Protein AF-A0A1F5SWA8-F1 (afdb_monomer_lite)

Organism: NCBI:txid1798002

Sequence (285 aa):
MKIDKLIALAKIGEEKPLILFDETNKVIIDEAIDAVRIITDGLPQEGETKSNLLELIELLQGKDFDELKIAKLLQFISRFVLKHKASEPKVKDFHQAVNGFYDRALVFDSMKSKREYLKQQKTESDQNEYDHRLFKTEGMMYVLEYYLTMYRLLVDFDNERQKIELLTKELVDIQLAKLSGLWHDFNKDEVLQKFVLLILNDESRENLLEEYYKAKSKINLIEKRCIDDKCVFNFDKFKIEKFMSNFKSLLLVLMSEFEKRQIFELTSTFLTPYGNKPKFRDIKL

Structure (mmCIF, N/CA/C/O backbone):
data_AF-A0A1F5SWA8-F1
#
_entry.id   AF-A0A1F5SWA8-F1
#
loop_
_atom_site.group_PDB
_atom_site.id
_atom_site.type_symbol
_atom_site.label_atom_id
_atom_site.label_alt_id
_atom_site.label_comp_id
_atom_site.label_asym_id
_atom_site.label_entity_id
_atom_site.label_seq_id
_atom_site.pdbx_PDB_ins_code
_atom_site.Cartn_x
_atom_site.Cartn_y
_atom_site.Cartn_z
_atom_site.occupancy
_atom_site.B_iso_or_equiv
_atom_site.auth_seq_id
_atom_site.auth_comp_id
_atom_site.auth_asym_id
_atom_site.auth_atom_id
_atom_site.pdbx_PDB_model_num
ATOM 1 N N . MET A 1 1 ? 15.451 -5.293 -27.865 1.00 53.25 1 MET A N 1
ATOM 2 C CA . MET A 1 1 ? 15.686 -4.595 -26.581 1.00 53.25 1 MET A CA 1
ATOM 3 C C . MET A 1 1 ? 14.919 -5.352 -25.508 1.00 53.25 1 MET A C 1
ATOM 5 O O . MET A 1 1 ? 13.709 -5.467 -25.659 1.00 53.25 1 MET A O 1
ATOM 9 N N . LYS A 1 2 ? 15.578 -5.911 -24.481 1.00 69.19 2 LYS A N 1
ATOM 10 C CA . LYS A 1 2 ? 14.914 -6.641 -23.375 1.00 69.19 2 LYS A CA 1
ATOM 11 C C . LYS A 1 2 ? 14.203 -5.680 -22.398 1.00 69.19 2 LYS A C 1
ATOM 13 O O . LYS A 1 2 ? 14.266 -5.848 -21.187 1.00 69.19 2 LYS A O 1
ATOM 18 N N . ILE A 1 3 ? 13.532 -4.655 -22.931 1.00 78.06 3 ILE A N 1
ATOM 19 C CA . ILE A 1 3 ? 12.798 -3.659 -22.140 1.00 78.06 3 ILE A CA 1
ATOM 20 C C . ILE A 1 3 ? 11.649 -4.302 -21.363 1.00 78.06 3 ILE A C 1
ATOM 22 O O . ILE A 1 3 ? 11.301 -3.817 -20.301 1.00 78.06 3 ILE A O 1
ATOM 26 N N . ASP A 1 4 ? 11.132 -5.441 -21.834 1.00 83.38 4 ASP A N 1
ATOM 27 C CA . ASP A 1 4 ? 10.064 -6.194 -21.173 1.00 83.38 4 ASP A CA 1
ATOM 28 C C . ASP A 1 4 ? 10.408 -6.566 -19.715 1.00 83.38 4 ASP A C 1
ATOM 30 O O . ASP A 1 4 ? 9.520 -6.572 -18.868 1.00 83.38 4 ASP A O 1
ATOM 34 N N . LYS A 1 5 ? 11.689 -6.806 -19.390 1.00 87.19 5 LYS A N 1
ATOM 35 C CA . LYS A 1 5 ? 12.126 -7.113 -18.013 1.00 87.19 5 LYS A CA 1
ATOM 36 C C . LYS A 1 5 ? 12.199 -5.866 -17.130 1.00 87.19 5 LYS A C 1
ATOM 38 O O . LYS A 1 5 ? 11.754 -5.893 -15.989 1.00 87.19 5 LYS A O 1
ATOM 43 N N . LEU A 1 6 ? 12.656 -4.747 -17.692 1.00 86.88 6 LEU A N 1
ATOM 44 C CA . LEU A 1 6 ? 12.617 -3.443 -17.022 1.00 86.88 6 LEU A CA 1
ATOM 45 C C . LEU A 1 6 ? 11.181 -2.950 -16.809 1.00 86.88 6 LEU A C 1
ATOM 47 O O . LEU A 1 6 ? 10.881 -2.369 -15.773 1.00 86.88 6 LEU A O 1
ATOM 51 N N . ILE A 1 7 ? 10.288 -3.225 -17.762 1.00 90.38 7 ILE A N 1
ATOM 52 C CA . ILE A 1 7 ? 8.851 -2.970 -17.635 1.00 90.38 7 ILE A CA 1
ATOM 53 C C . ILE A 1 7 ? 8.269 -3.805 -16.500 1.00 90.38 7 ILE A C 1
ATOM 55 O O . ILE A 1 7 ? 7.522 -3.264 -15.696 1.00 90.38 7 ILE A O 1
ATOM 59 N N . ALA A 1 8 ? 8.601 -5.096 -16.418 1.00 88.88 8 ALA A N 1
ATOM 60 C CA . ALA A 1 8 ? 8.116 -5.955 -15.341 1.00 88.88 8 ALA A CA 1
ATOM 61 C C . ALA A 1 8 ? 8.559 -5.438 -13.964 1.00 88.88 8 ALA A C 1
ATOM 63 O O . ALA A 1 8 ? 7.719 -5.278 -13.083 1.00 88.88 8 ALA A O 1
ATOM 64 N N . LEU A 1 9 ? 9.842 -5.091 -13.809 1.00 90.12 9 LEU A N 1
ATOM 65 C CA . LEU A 1 9 ? 10.356 -4.486 -12.579 1.00 90.12 9 LEU A CA 1
ATOM 66 C C . LEU A 1 9 ? 9.626 -3.177 -12.238 1.00 90.12 9 LEU A C 1
ATOM 68 O O . LEU A 1 9 ? 9.183 -3.004 -11.107 1.00 90.12 9 LEU A O 1
ATOM 72 N N . ALA A 1 10 ? 9.468 -2.277 -13.214 1.00 92.69 10 ALA A N 1
ATOM 73 C CA . ALA A 1 10 ? 8.795 -0.998 -13.007 1.00 92.69 10 ALA A CA 1
ATOM 74 C C . ALA A 1 10 ? 7.318 -1.168 -12.623 1.00 92.69 10 ALA A C 1
ATOM 76 O O . ALA A 1 10 ? 6.864 -0.510 -11.698 1.00 92.69 10 ALA A O 1
ATOM 77 N N . LYS A 1 11 ? 6.590 -2.083 -13.274 1.00 90.19 11 LYS A N 1
ATOM 78 C CA . LYS A 1 11 ? 5.181 -2.368 -12.961 1.00 90.19 11 LYS A CA 1
ATOM 79 C C . LYS A 1 11 ? 5.007 -2.916 -11.551 1.00 90.19 11 LYS A C 1
ATOM 81 O O . LYS A 1 11 ? 4.121 -2.486 -10.829 1.00 90.19 11 LYS A O 1
ATOM 86 N N . ILE A 1 12 ? 5.878 -3.825 -11.119 1.00 88.31 12 ILE A N 1
ATOM 87 C CA . ILE A 1 12 ? 5.782 -4.346 -9.750 1.00 88.31 12 ILE A CA 1
ATOM 88 C C . ILE A 1 12 ? 6.169 -3.260 -8.743 1.00 88.31 12 ILE A C 1
ATOM 90 O O . ILE A 1 12 ? 5.516 -3.128 -7.710 1.00 88.31 12 ILE A O 1
ATOM 94 N N . GLY A 1 13 ? 7.189 -2.455 -9.056 1.00 90.19 13 GLY A N 1
ATOM 95 C CA . GLY A 1 13 ? 7.577 -1.305 -8.244 1.00 90.19 13 GLY A CA 1
ATOM 96 C C . GLY A 1 13 ? 6.491 -0.229 -8.158 1.00 90.19 13 GLY A C 1
ATOM 97 O O . GLY A 1 13 ? 6.390 0.435 -7.133 1.00 90.19 13 GLY A O 1
ATOM 98 N N . GLU A 1 14 ? 5.656 -0.066 -9.182 1.00 90.69 14 GLU A N 1
ATOM 99 C CA . GLU A 1 14 ? 4.449 0.770 -9.161 1.00 90.69 14 GLU A CA 1
ATOM 100 C C . GLU A 1 14 ? 3.370 0.175 -8.241 1.00 90.69 14 GLU A C 1
ATOM 102 O O . GLU A 1 14 ? 2.731 0.899 -7.480 1.00 90.69 14 GLU A O 1
ATOM 107 N N . GLU A 1 15 ? 3.203 -1.148 -8.253 1.00 87.81 15 GLU A N 1
ATOM 108 C CA . GLU A 1 15 ? 2.161 -1.839 -7.492 1.00 87.81 15 GLU A CA 1
ATOM 109 C C . GLU A 1 15 ? 2.447 -1.948 -5.987 1.00 87.81 15 GLU A C 1
ATOM 111 O O . GLU A 1 15 ? 1.511 -1.829 -5.190 1.00 87.81 15 GLU A O 1
ATOM 116 N N . LYS A 1 16 ? 3.699 -2.220 -5.583 1.00 88.00 16 LYS A N 1
ATOM 117 C CA . LYS A 1 16 ? 4.079 -2.446 -4.176 1.00 88.00 16 LYS A CA 1
ATOM 118 C C . LYS A 1 16 ? 5.570 -2.177 -3.882 1.00 88.00 16 LYS A C 1
ATOM 120 O O . LYS A 1 16 ? 6.391 -2.205 -4.797 1.00 88.00 16 LYS A O 1
ATOM 125 N N . PRO A 1 17 ? 5.944 -1.969 -2.602 1.00 87.56 17 PRO A N 1
ATOM 126 C CA . PRO A 1 17 ? 7.334 -1.881 -2.159 1.00 87.56 17 PRO A CA 1
ATOM 127 C C . PRO A 1 17 ? 8.164 -3.117 -2.517 1.00 87.56 17 PRO A C 1
ATOM 129 O O . PRO A 1 17 ? 7.688 -4.250 -2.396 1.00 87.56 17 PRO A O 1
ATOM 132 N N . LEU A 1 18 ? 9.428 -2.886 -2.873 1.00 83.94 18 LEU A N 1
ATOM 133 C CA . LEU A 1 18 ? 10.434 -3.910 -3.150 1.00 83.94 18 LEU A CA 1
ATOM 134 C C . LEU A 1 18 ? 10.721 -4.775 -1.916 1.00 83.94 18 LEU A C 1
ATOM 136 O O . LEU A 1 18 ? 10.999 -5.960 -2.056 1.00 83.94 18 LEU A O 1
ATOM 140 N N . ILE A 1 19 ? 10.582 -4.230 -0.702 1.00 79.12 19 ILE A N 1
ATOM 141 C CA . I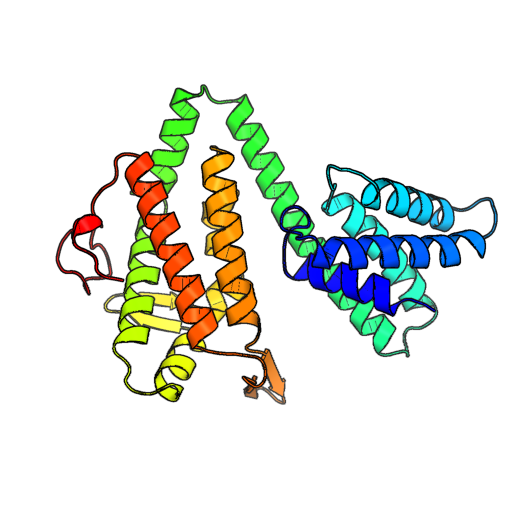LE A 1 19 ? 10.738 -5.015 0.537 1.00 79.12 19 ILE A CA 1
ATOM 142 C C . ILE A 1 19 ? 9.687 -6.131 0.680 1.00 79.12 19 ILE A C 1
ATOM 144 O O . ILE A 1 19 ? 9.932 -7.128 1.348 1.00 79.12 19 ILE A O 1
ATOM 148 N N . LEU A 1 20 ? 8.534 -6.008 0.011 1.00 81.19 20 LEU A N 1
ATOM 149 C CA . LEU A 1 20 ? 7.471 -7.023 0.001 1.00 81.19 20 LEU A CA 1
ATOM 150 C C . LEU A 1 20 ? 7.617 -8.017 -1.166 1.00 81.19 20 LEU A C 1
ATOM 152 O O . LEU A 1 20 ? 6.631 -8.604 -1.639 1.00 81.19 20 LEU A O 1
ATOM 156 N N . PHE A 1 21 ? 8.823 -8.150 -1.716 1.00 77.69 21 PHE A N 1
ATOM 157 C CA . PHE A 1 21 ? 9.098 -9.064 -2.814 1.00 77.69 21 PHE A CA 1
ATOM 158 C C . PHE A 1 21 ? 9.329 -10.471 -2.276 1.00 77.69 21 PHE A C 1
ATOM 160 O O . PHE A 1 21 ? 10.243 -10.728 -1.498 1.00 77.69 21 PHE A O 1
ATOM 167 N N . ASP A 1 22 ? 8.490 -11.394 -2.733 1.00 70.38 22 ASP A N 1
ATOM 168 C CA . ASP A 1 22 ? 8.706 -12.823 -2.541 1.00 70.38 22 ASP A CA 1
ATOM 169 C C . ASP A 1 22 ? 9.742 -13.374 -3.542 1.00 70.38 22 ASP A C 1
ATOM 171 O O . ASP A 1 22 ? 10.244 -12.670 -4.426 1.00 70.38 22 ASP A O 1
ATOM 175 N N . GLU A 1 23 ? 10.052 -14.665 -3.423 1.00 67.75 23 GLU A N 1
ATOM 176 C CA . GLU A 1 23 ? 11.008 -15.357 -4.297 1.00 67.75 23 GLU A CA 1
ATOM 177 C C . GLU A 1 23 ? 10.641 -15.286 -5.787 1.00 67.75 23 GLU A C 1
ATOM 179 O O . GLU A 1 23 ? 11.528 -15.230 -6.637 1.00 67.75 23 GLU A O 1
ATOM 184 N N . THR A 1 24 ? 9.351 -15.196 -6.120 1.00 64.69 24 THR A N 1
ATOM 185 C CA . THR A 1 24 ? 8.874 -15.050 -7.504 1.00 64.69 24 THR A CA 1
ATOM 186 C C . THR A 1 24 ? 9.342 -13.735 -8.125 1.00 64.69 24 THR A C 1
ATOM 188 O O . THR A 1 24 ? 9.618 -13.667 -9.322 1.00 64.69 24 THR A O 1
ATOM 191 N N . ASN A 1 25 ? 9.461 -12.682 -7.313 1.00 74.25 25 ASN A N 1
ATOM 192 C CA . ASN A 1 25 ? 9.891 -11.363 -7.767 1.00 74.25 25 ASN A CA 1
ATOM 193 C C . ASN A 1 25 ? 11.423 -11.226 -7.818 1.00 74.25 25 ASN A C 1
ATOM 195 O O . ASN A 1 25 ? 11.925 -10.400 -8.579 1.00 74.25 25 ASN A O 1
ATOM 199 N N . LYS A 1 26 ? 12.178 -12.064 -7.087 1.00 78.38 26 LYS A N 1
ATOM 200 C CA . LYS A 1 26 ? 13.648 -12.123 -7.214 1.00 78.38 26 LYS A CA 1
ATOM 201 C C . LYS A 1 26 ? 14.082 -12.512 -8.624 1.00 78.38 26 LYS A C 1
ATOM 203 O O . LYS A 1 26 ? 14.966 -11.871 -9.174 1.00 78.38 26 LYS A O 1
ATOM 208 N N . VAL A 1 27 ? 13.383 -13.463 -9.249 1.00 84.69 27 VAL A N 1
ATOM 209 C CA . VAL A 1 27 ? 13.629 -13.840 -10.653 1.00 84.69 27 VAL A CA 1
ATOM 210 C C . VAL A 1 27 ? 13.501 -12.628 -11.581 1.00 84.69 27 VAL A C 1
ATOM 212 O O . VAL A 1 27 ? 14.299 -12.459 -12.495 1.00 84.69 27 VAL A O 1
ATOM 215 N N . ILE A 1 28 ? 12.530 -11.747 -11.329 1.00 84.44 28 ILE A N 1
ATOM 216 C CA . ILE A 1 28 ? 12.315 -10.541 -12.140 1.00 84.44 28 ILE A CA 1
ATOM 217 C C . ILE A 1 28 ? 13.450 -9.534 -11.937 1.00 84.44 28 ILE A C 1
ATOM 219 O O . ILE A 1 28 ? 13.875 -8.904 -12.905 1.00 84.44 28 ILE A O 1
ATOM 223 N N . ILE A 1 29 ? 13.959 -9.402 -10.709 1.00 86.31 29 ILE A N 1
ATOM 224 C CA . ILE A 1 29 ? 15.135 -8.578 -10.410 1.00 86.31 29 ILE A CA 1
ATOM 225 C C . ILE A 1 29 ? 16.369 -9.130 -11.132 1.00 86.31 29 ILE A C 1
ATOM 227 O O . ILE A 1 29 ? 17.042 -8.369 -11.824 1.00 86.31 29 ILE A O 1
ATOM 231 N N . ASP A 1 30 ? 16.626 -10.436 -11.050 1.00 87.75 30 ASP A N 1
ATOM 232 C CA . ASP A 1 30 ? 17.768 -11.083 -11.709 1.00 87.75 30 ASP A CA 1
ATOM 233 C C . ASP A 1 30 ? 17.707 -10.909 -13.236 1.00 87.75 30 ASP A C 1
ATOM 235 O O . ASP A 1 30 ? 18.671 -10.485 -13.878 1.00 87.75 30 ASP A O 1
ATOM 239 N N . GLU A 1 31 ? 16.535 -11.135 -13.832 1.00 89.06 31 GLU A N 1
ATOM 240 C CA . GLU A 1 31 ? 16.317 -10.919 -15.262 1.00 89.06 31 GLU A CA 1
ATOM 241 C C . GLU A 1 31 ? 16.433 -9.439 -15.667 1.00 89.06 31 GLU A C 1
ATOM 243 O O . GLU A 1 31 ? 16.857 -9.133 -16.790 1.00 89.06 31 GLU A O 1
ATOM 248 N N . ALA A 1 32 ? 16.042 -8.510 -14.787 1.00 87.50 32 ALA A N 1
ATOM 249 C CA . ALA A 1 32 ? 16.217 -7.079 -15.002 1.00 87.50 32 ALA A CA 1
ATOM 250 C C . ALA A 1 32 ? 17.702 -6.701 -14.949 1.00 87.50 32 ALA A C 1
ATOM 252 O O . ALA A 1 32 ? 18.157 -5.989 -15.841 1.00 87.50 32 ALA A O 1
ATOM 253 N N . ILE A 1 33 ? 18.470 -7.226 -13.989 1.00 89.69 33 ILE A N 1
ATOM 254 C CA . ILE A 1 33 ? 19.925 -7.040 -13.900 1.00 89.69 33 ILE A CA 1
ATOM 255 C C . ILE A 1 33 ? 20.598 -7.510 -15.191 1.00 89.69 33 ILE A C 1
ATOM 257 O O . ILE A 1 33 ? 21.373 -6.759 -15.784 1.00 89.69 33 ILE A O 1
ATOM 261 N N . ASP A 1 34 ? 20.266 -8.706 -15.678 1.00 88.75 34 ASP A N 1
ATOM 262 C CA . ASP A 1 34 ? 20.818 -9.232 -16.929 1.00 88.75 34 ASP A CA 1
ATOM 263 C C . ASP A 1 34 ? 20.448 -8.363 -18.136 1.00 88.75 34 ASP A C 1
ATOM 265 O O . ASP A 1 34 ? 21.271 -8.121 -19.024 1.00 88.75 34 ASP A O 1
ATOM 269 N N . ALA A 1 35 ? 19.212 -7.858 -18.182 1.00 85.69 35 ALA A N 1
ATOM 270 C CA . ALA A 1 35 ? 18.789 -6.930 -19.223 1.00 85.69 35 ALA A CA 1
ATOM 271 C C . ALA A 1 35 ? 19.571 -5.608 -19.164 1.00 85.69 35 ALA A C 1
ATOM 273 O O . ALA A 1 35 ? 19.980 -5.113 -20.216 1.00 85.69 35 ALA A O 1
ATOM 274 N N . VAL A 1 36 ? 19.805 -5.060 -17.966 1.00 86.38 36 VAL A N 1
ATOM 275 C CA . VAL A 1 36 ? 20.607 -3.844 -17.770 1.00 86.38 36 VAL A CA 1
ATOM 276 C C . VAL A 1 36 ? 22.051 -4.092 -18.192 1.00 86.38 36 VAL A C 1
ATOM 278 O O . VAL A 1 36 ? 22.566 -3.305 -18.975 1.00 86.38 36 VAL A O 1
ATOM 281 N N . ARG A 1 37 ? 22.675 -5.205 -17.787 1.00 88.44 37 ARG A N 1
ATOM 282 C CA . ARG A 1 37 ? 24.053 -5.567 -18.173 1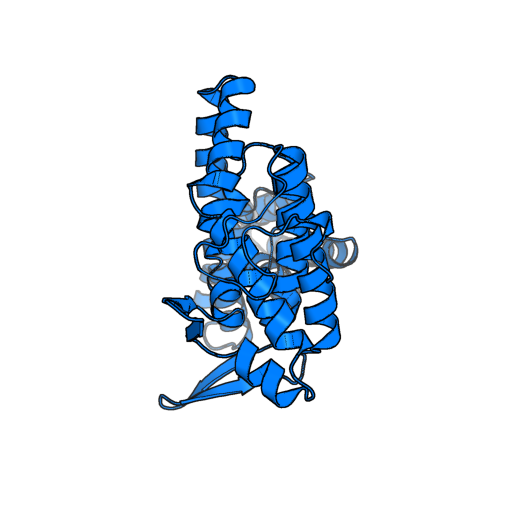.00 88.44 37 ARG A CA 1
ATOM 283 C C . ARG A 1 37 ? 24.248 -5.592 -19.684 1.00 88.44 37 ARG A C 1
ATOM 285 O O . ARG A 1 37 ? 25.136 -4.918 -20.190 1.00 88.44 37 ARG A O 1
ATOM 292 N N . ILE A 1 38 ? 23.351 -6.262 -20.409 1.00 84.31 38 ILE A N 1
ATOM 293 C CA . ILE A 1 38 ? 23.396 -6.315 -21.880 1.00 84.31 38 ILE A CA 1
ATOM 294 C C . ILE A 1 38 ? 23.324 -4.909 -22.496 1.00 84.31 38 ILE A C 1
ATOM 296 O O . ILE A 1 38 ? 23.973 -4.642 -23.507 1.00 84.31 38 ILE A O 1
ATOM 300 N N . ILE A 1 39 ? 22.521 -4.009 -21.917 1.00 80.75 39 ILE A N 1
ATOM 301 C CA . ILE A 1 39 ? 22.430 -2.617 -22.380 1.00 80.75 39 ILE A CA 1
ATOM 302 C C . ILE A 1 39 ? 23.737 -1.876 -22.071 1.00 80.75 39 ILE A C 1
ATOM 304 O O . ILE A 1 39 ? 24.276 -1.215 -22.954 1.00 80.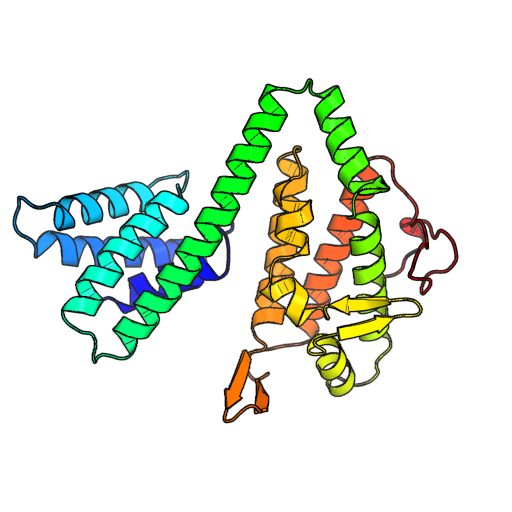75 39 ILE A O 1
ATOM 308 N N . THR A 1 40 ? 24.256 -2.011 -20.852 1.00 84.12 40 THR A N 1
ATOM 309 C CA . THR A 1 40 ? 25.493 -1.379 -20.373 1.00 84.12 40 THR A CA 1
ATOM 310 C C . THR A 1 40 ? 26.719 -1.786 -21.193 1.00 84.12 40 THR A C 1
ATOM 312 O O . THR A 1 40 ? 27.542 -0.928 -21.517 1.00 84.12 40 THR A O 1
ATOM 315 N N . ASP A 1 41 ? 26.830 -3.063 -21.567 1.00 84.94 41 ASP A N 1
ATOM 316 C CA . ASP A 1 41 ? 27.949 -3.606 -22.349 1.00 84.94 41 ASP A CA 1
ATOM 317 C C . ASP A 1 41 ? 28.006 -3.028 -23.770 1.00 84.94 41 ASP A C 1
ATOM 319 O O . ASP A 1 41 ? 29.080 -2.901 -24.356 1.00 84.94 41 ASP A O 1
ATOM 323 N N . GLY A 1 42 ? 26.851 -2.634 -24.314 1.00 79.44 42 GLY A N 1
ATOM 324 C CA . GLY A 1 42 ? 26.742 -1.991 -25.622 1.00 79.44 42 GLY A CA 1
ATOM 325 C C . GLY A 1 42 ? 27.067 -0.493 -25.628 1.00 79.44 42 GLY A C 1
ATOM 326 O O . GLY A 1 42 ? 27.036 0.117 -26.698 1.00 79.44 42 GLY A O 1
ATOM 327 N N . LEU A 1 43 ? 27.346 0.119 -24.470 1.00 79.44 43 LEU A N 1
ATOM 328 C CA . LEU A 1 43 ? 27.613 1.555 -24.345 1.00 79.44 43 LEU A CA 1
ATOM 329 C C . LEU A 1 43 ? 29.122 1.874 -24.272 1.00 79.44 43 LEU A C 1
ATOM 331 O O . LEU A 1 43 ? 29.895 1.095 -23.700 1.00 79.44 43 LEU A O 1
ATOM 335 N N . PRO A 1 44 ? 29.550 3.051 -24.784 1.00 80.19 44 PRO A N 1
ATOM 336 C CA . PRO A 1 44 ? 30.920 3.549 -24.632 1.00 80.19 44 PRO A CA 1
ATOM 337 C C . PRO A 1 44 ? 31.393 3.521 -23.174 1.00 80.19 44 PRO A C 1
ATOM 339 O O . PRO A 1 44 ? 30.589 3.696 -22.262 1.00 80.19 44 PRO A O 1
ATOM 342 N N . GLN A 1 45 ? 32.695 3.308 -22.945 1.00 70.75 45 GLN A N 1
ATOM 343 C CA . GLN A 1 45 ? 33.261 3.166 -21.592 1.00 70.75 45 GLN A CA 1
ATOM 344 C C . GLN A 1 45 ? 33.037 4.389 -20.691 1.00 70.75 45 GLN A C 1
ATOM 346 O O . GLN A 1 45 ? 32.937 4.232 -19.479 1.00 70.75 45 GLN A O 1
ATOM 351 N N . GLU A 1 46 ? 32.896 5.575 -21.279 1.00 71.50 46 GLU A N 1
ATOM 352 C CA . GLU A 1 46 ? 32.667 6.827 -20.566 1.00 71.50 46 GLU A CA 1
ATOM 353 C C . GLU A 1 46 ? 31.273 7.376 -20.895 1.00 71.50 46 GLU A C 1
ATOM 355 O O . GLU A 1 46 ? 30.879 7.457 -22.061 1.00 71.50 46 GLU A O 1
ATOM 360 N N . GLY A 1 47 ? 30.513 7.753 -19.863 1.00 77.75 47 GLY A N 1
ATOM 361 C CA . GLY A 1 47 ? 29.220 8.412 -20.027 1.00 77.75 47 GLY A CA 1
ATOM 362 C C . GLY A 1 47 ? 28.281 8.241 -18.835 1.00 77.75 47 GLY A C 1
ATOM 363 O O . GLY A 1 47 ? 28.176 7.165 -18.246 1.00 77.75 47 GLY A O 1
ATOM 364 N N . GLU A 1 48 ? 27.532 9.302 -18.533 1.00 82.31 48 GLU A N 1
ATOM 365 C CA . GLU A 1 48 ? 26.541 9.355 -17.449 1.00 82.31 48 GLU A CA 1
ATOM 366 C C . GLU A 1 48 ? 25.518 8.209 -17.536 1.00 82.31 48 GLU A C 1
ATOM 368 O O . GLU A 1 48 ? 25.180 7.586 -16.535 1.00 82.31 48 GLU A O 1
ATOM 373 N N . THR A 1 49 ? 25.080 7.847 -18.748 1.00 81.56 49 THR A N 1
ATOM 374 C CA . THR A 1 49 ? 24.128 6.740 -18.949 1.00 81.56 49 THR A CA 1
ATOM 375 C C . THR A 1 49 ? 24.701 5.389 -18.527 1.00 81.56 49 THR A C 1
ATOM 377 O O . THR A 1 49 ? 23.994 4.611 -17.892 1.00 81.56 49 THR A O 1
ATOM 380 N N . LYS A 1 50 ? 25.973 5.107 -18.842 1.00 86.19 50 LYS A N 1
ATOM 381 C CA . LYS A 1 50 ? 26.622 3.851 -18.446 1.00 86.19 50 LYS A CA 1
ATOM 382 C C . LYS A 1 50 ? 26.815 3.793 -16.931 1.00 86.19 50 LYS A C 1
ATOM 384 O O . LYS A 1 50 ? 26.502 2.771 -16.330 1.00 86.19 50 LYS A O 1
ATOM 389 N N . SER A 1 51 ? 27.244 4.902 -16.321 1.00 87.56 51 SER A N 1
ATOM 390 C CA . SER A 1 51 ? 27.367 5.030 -14.862 1.00 87.56 51 SER A CA 1
ATOM 391 C C . SER A 1 51 ? 26.036 4.765 -14.152 1.00 87.56 51 SER A C 1
ATOM 393 O O . SER A 1 51 ? 25.984 3.947 -13.241 1.00 87.56 51 SER A O 1
ATOM 395 N N . ASN A 1 52 ? 24.945 5.380 -14.620 1.00 88.25 52 ASN A N 1
ATOM 396 C CA . ASN A 1 52 ? 23.609 5.199 -14.043 1.00 88.25 52 ASN A CA 1
ATOM 397 C C . ASN A 1 52 ? 23.102 3.751 -14.167 1.00 88.25 52 ASN A C 1
ATOM 399 O O . ASN A 1 52 ? 22.428 3.245 -13.273 1.00 88.25 52 ASN A O 1
ATOM 403 N N . LEU A 1 53 ? 23.415 3.063 -15.271 1.00 88.50 53 LEU A N 1
ATOM 404 C CA . LEU A 1 53 ? 23.046 1.656 -15.451 1.00 88.50 53 LEU A CA 1
ATOM 405 C C . LEU A 1 53 ? 23.865 0.720 -14.548 1.00 88.50 53 LEU A C 1
ATOM 407 O O . LEU A 1 53 ? 23.314 -0.247 -14.029 1.00 88.50 53 LEU A O 1
ATOM 411 N N . LEU A 1 54 ? 25.157 1.001 -14.345 1.00 90.69 54 LEU A N 1
ATOM 412 C CA . LEU A 1 54 ? 26.001 0.257 -13.402 1.00 90.69 54 LEU A CA 1
ATOM 413 C C . LEU A 1 54 ? 25.519 0.440 -11.961 1.00 90.69 54 LEU A C 1
ATOM 415 O O . LEU A 1 54 ? 25.340 -0.543 -11.250 1.00 90.69 54 LEU A O 1
ATOM 419 N N . GLU A 1 55 ? 25.210 1.673 -11.567 1.00 92.69 55 GLU A N 1
ATOM 420 C CA . GLU A 1 55 ? 24.647 1.972 -10.249 1.00 92.69 55 GLU A CA 1
ATOM 421 C C . GLU A 1 55 ? 23.290 1.281 -10.035 1.00 92.69 55 GLU A C 1
ATOM 423 O O . GLU A 1 55 ? 23.016 0.754 -8.957 1.00 92.69 55 GLU A O 1
ATOM 428 N N . LEU A 1 56 ? 22.445 1.215 -11.072 1.00 92.19 56 LEU A N 1
ATOM 429 C CA . LEU A 1 56 ? 21.185 0.475 -11.005 1.00 92.19 56 LEU A CA 1
ATOM 430 C C . LEU A 1 56 ? 21.421 -1.023 -10.767 1.00 92.19 56 LEU A C 1
ATOM 432 O O . LEU A 1 56 ? 20.702 -1.623 -9.970 1.00 92.19 56 LEU A O 1
ATOM 436 N N . ILE A 1 57 ? 22.414 -1.626 -11.431 1.00 91.62 57 ILE A N 1
ATOM 437 C CA . ILE A 1 57 ? 22.786 -3.032 -11.201 1.00 91.62 57 ILE A CA 1
ATOM 438 C C . ILE A 1 57 ? 23.198 -3.232 -9.742 1.00 91.62 57 ILE A C 1
ATOM 440 O O . ILE A 1 57 ? 22.682 -4.140 -9.097 1.00 91.62 57 ILE A O 1
ATOM 444 N N . GLU A 1 58 ? 24.081 -2.382 -9.216 1.00 92.19 58 GLU A N 1
ATOM 445 C CA . GLU A 1 58 ? 24.558 -2.484 -7.832 1.00 92.19 58 GLU A CA 1
ATOM 446 C C . GLU A 1 58 ? 23.407 -2.408 -6.822 1.00 92.19 58 GLU A C 1
ATOM 448 O O . GLU A 1 58 ? 23.328 -3.232 -5.910 1.00 92.19 58 GLU A O 1
ATOM 453 N N . LEU A 1 59 ? 22.469 -1.476 -7.015 1.00 91.06 59 LEU A N 1
ATOM 454 C CA . LEU A 1 59 ? 21.301 -1.330 -6.143 1.00 91.06 59 LEU A CA 1
ATOM 455 C C . LEU A 1 59 ? 20.365 -2.539 -6.199 1.00 91.06 59 LEU A C 1
ATOM 457 O O . LEU A 1 59 ? 19.852 -2.961 -5.165 1.00 91.06 59 LEU A O 1
ATOM 461 N N . LEU A 1 60 ? 20.149 -3.111 -7.385 1.00 88.75 60 LEU A N 1
ATOM 462 C CA . LEU A 1 60 ? 19.302 -4.294 -7.555 1.00 88.75 60 LEU A CA 1
ATOM 463 C C . LEU A 1 60 ? 19.951 -5.576 -7.010 1.00 88.75 60 LEU A C 1
ATOM 465 O O . LEU A 1 60 ? 19.237 -6.515 -6.671 1.00 88.75 60 LEU A O 1
ATOM 469 N N . GLN A 1 61 ? 21.281 -5.619 -6.902 1.00 88.44 61 GLN A N 1
ATOM 470 C CA . GLN A 1 61 ? 22.020 -6.717 -6.266 1.00 88.44 61 GLN A CA 1
ATOM 471 C C . GLN A 1 61 ? 22.113 -6.584 -4.738 1.00 88.44 61 GLN A C 1
ATOM 473 O O . GLN A 1 61 ? 22.504 -7.538 -4.057 1.00 88.44 61 GLN A O 1
ATOM 478 N N . GLY A 1 62 ? 21.798 -5.404 -4.200 1.00 80.69 62 GLY A N 1
ATOM 479 C CA . GLY A 1 62 ? 21.813 -5.125 -2.771 1.00 80.69 62 GLY A CA 1
ATOM 480 C C . GLY A 1 62 ? 20.772 -5.929 -1.986 1.00 80.69 62 GLY A C 1
ATOM 481 O O . GLY A 1 62 ? 19.832 -6.497 -2.538 1.00 80.69 62 GLY A O 1
ATOM 482 N N . LYS A 1 63 ? 20.946 -5.971 -0.660 1.00 71.94 63 LYS A N 1
ATOM 483 C CA . LYS A 1 63 ? 19.950 -6.545 0.264 1.00 71.94 63 LYS A CA 1
ATOM 484 C C . LYS A 1 63 ? 18.908 -5.520 0.714 1.00 71.94 63 LYS A C 1
ATOM 486 O O . LYS A 1 63 ? 17.766 -5.895 0.947 1.00 71.94 63 LYS A O 1
ATOM 491 N N . ASP A 1 64 ? 19.309 -4.252 0.787 1.00 77.62 64 ASP A N 1
ATOM 492 C CA . ASP A 1 64 ? 18.454 -3.132 1.164 1.00 77.62 64 ASP A CA 1
ATOM 493 C C . ASP A 1 64 ? 18.200 -2.263 -0.066 1.00 77.62 64 ASP A C 1
ATOM 495 O O . ASP A 1 64 ? 19.090 -1.561 -0.553 1.00 77.62 64 ASP A O 1
ATOM 499 N N . PHE A 1 65 ? 16.981 -2.333 -0.594 1.00 83.81 65 PHE A N 1
ATOM 500 C CA . PHE A 1 65 ? 16.614 -1.581 -1.784 1.00 83.81 65 PHE A CA 1
ATOM 501 C C . PHE A 1 65 ? 16.355 -0.108 -1.447 1.00 83.81 65 PHE A C 1
ATOM 503 O O . PHE A 1 65 ? 15.374 0.228 -0.781 1.00 83.81 65 PHE A O 1
ATOM 510 N N . ASP A 1 66 ? 17.187 0.790 -1.976 1.00 89.38 66 ASP A N 1
ATOM 511 C CA . ASP A 1 66 ? 16.848 2.213 -2.070 1.00 89.38 66 ASP A CA 1
ATOM 512 C C . ASP A 1 66 ? 15.878 2.416 -3.243 1.00 89.38 66 ASP A C 1
ATOM 514 O O . ASP A 1 66 ? 16.269 2.689 -4.381 1.00 89.38 66 ASP A O 1
ATOM 518 N N . GLU A 1 67 ? 14.587 2.211 -2.969 1.00 91.44 67 GLU A N 1
ATOM 519 C CA . GLU A 1 67 ? 13.532 2.251 -3.984 1.00 91.44 67 GLU A CA 1
ATOM 520 C C . GLU A 1 67 ? 13.466 3.587 -4.725 1.00 91.44 67 GLU A C 1
ATOM 522 O O . GLU A 1 67 ? 13.245 3.601 -5.936 1.00 91.44 67 GLU A O 1
ATOM 527 N N . LEU A 1 68 ? 13.684 4.708 -4.028 1.00 94.94 68 LEU A N 1
ATOM 528 C CA . LEU A 1 68 ? 13.652 6.027 -4.652 1.00 94.94 68 LEU A CA 1
ATOM 529 C C . LEU A 1 68 ? 14.824 6.188 -5.618 1.00 94.94 68 LEU A C 1
ATOM 531 O O . LEU A 1 68 ? 14.649 6.705 -6.723 1.00 94.94 68 LEU A O 1
ATOM 535 N N . LYS A 1 69 ? 16.016 5.731 -5.233 1.00 94.62 69 LYS A N 1
ATOM 536 C CA . LYS A 1 69 ? 17.188 5.777 -6.105 1.00 94.62 69 LYS A CA 1
ATOM 537 C C . LYS A 1 69 ? 17.042 4.846 -7.309 1.00 94.62 69 LYS A C 1
ATOM 539 O O . LYS A 1 69 ? 17.291 5.278 -8.434 1.00 94.62 69 LYS A O 1
ATOM 544 N N . ILE A 1 70 ? 16.541 3.627 -7.105 1.00 94.00 70 ILE A N 1
ATOM 545 C CA . ILE A 1 70 ? 16.207 2.691 -8.191 1.00 94.00 70 ILE A CA 1
ATOM 546 C C . ILE A 1 70 ? 15.204 3.335 -9.159 1.00 94.00 70 ILE A C 1
ATOM 548 O O . ILE A 1 70 ? 15.442 3.363 -10.368 1.00 94.00 70 ILE A O 1
ATOM 552 N N . ALA A 1 71 ? 14.116 3.914 -8.646 1.00 95.56 71 ALA A N 1
ATOM 553 C CA . ALA A 1 71 ? 13.097 4.549 -9.473 1.00 95.56 71 ALA A CA 1
ATOM 554 C C . ALA A 1 71 ? 13.631 5.782 -10.227 1.00 95.56 71 ALA A C 1
ATOM 556 O O . ALA A 1 71 ? 13.295 5.967 -11.397 1.00 95.56 71 ALA A O 1
ATOM 557 N N . LYS A 1 72 ? 14.516 6.590 -9.620 1.00 95.62 72 LYS A N 1
ATOM 558 C CA . LYS A 1 72 ? 15.209 7.711 -10.293 1.00 95.62 72 LYS A CA 1
ATOM 559 C C . LYS A 1 72 ? 16.050 7.237 -11.475 1.00 95.62 72 LYS A C 1
ATOM 561 O O . LYS A 1 72 ? 15.969 7.819 -12.558 1.00 95.62 72 LYS A O 1
ATOM 566 N N . LEU A 1 73 ? 16.829 6.173 -11.28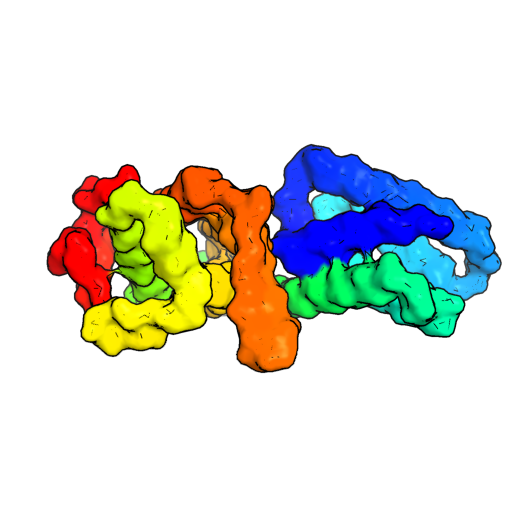7 1.00 93.88 73 LEU A N 1
ATOM 567 C CA . LEU A 1 73 ? 17.666 5.603 -12.344 1.00 93.88 73 LEU A CA 1
ATOM 568 C C . LEU A 1 73 ? 16.810 5.007 -13.467 1.00 93.88 73 LEU A C 1
ATOM 570 O O . LEU A 1 73 ? 17.052 5.286 -14.643 1.00 93.88 73 LEU A O 1
ATOM 574 N N . LEU A 1 74 ? 15.743 4.276 -13.131 1.00 92.88 74 LEU A N 1
ATOM 575 C CA . LEU A 1 74 ? 14.767 3.806 -14.118 1.00 92.88 74 LEU A CA 1
ATOM 576 C C . LEU A 1 74 ? 14.095 4.972 -14.856 1.00 92.88 74 LEU A C 1
ATOM 578 O O . LEU A 1 74 ? 13.902 4.892 -16.071 1.00 92.88 74 LEU A O 1
ATOM 582 N N . GLN A 1 75 ? 13.788 6.080 -14.172 1.00 94.00 75 GLN A N 1
ATOM 583 C CA . GLN A 1 75 ? 13.210 7.278 -14.786 1.00 94.00 75 GLN A CA 1
ATOM 584 C C . GLN A 1 75 ? 14.165 7.903 -15.798 1.00 94.00 75 GLN A C 1
ATOM 586 O O . GLN A 1 75 ? 13.741 8.198 -16.920 1.00 94.00 75 GLN A O 1
ATOM 591 N N . PHE A 1 76 ? 15.445 8.030 -15.452 1.00 90.06 76 PHE A N 1
ATOM 592 C CA . PHE A 1 76 ? 16.487 8.470 -16.377 1.00 90.06 76 PHE A CA 1
ATOM 593 C C . PHE A 1 76 ? 16.531 7.586 -17.634 1.00 90.06 76 PHE A C 1
ATOM 595 O O . PHE A 1 76 ? 16.437 8.091 -18.757 1.00 90.06 76 PHE A O 1
ATOM 602 N N . ILE A 1 77 ? 16.576 6.262 -17.453 1.00 86.06 77 ILE A N 1
ATOM 603 C CA . ILE A 1 77 ? 16.611 5.286 -18.553 1.00 86.06 77 ILE A CA 1
ATOM 604 C C . ILE A 1 77 ? 15.347 5.392 -19.414 1.00 86.06 77 ILE A C 1
ATOM 606 O O . ILE A 1 77 ? 15.433 5.435 -20.642 1.00 86.06 77 ILE A O 1
ATOM 610 N N . SER A 1 78 ? 14.167 5.487 -18.798 1.00 90.69 78 SER A N 1
ATOM 611 C CA . SER A 1 78 ? 12.897 5.588 -19.522 1.00 90.69 78 SER A CA 1
ATOM 612 C C . SER A 1 78 ? 12.830 6.843 -20.395 1.00 90.69 78 SER A C 1
ATOM 614 O O . SER A 1 78 ? 12.417 6.753 -21.549 1.00 90.69 78 SER A O 1
ATOM 616 N N . ARG A 1 79 ? 13.308 7.996 -19.900 1.00 88.81 79 ARG A N 1
ATOM 617 C CA . ARG A 1 79 ? 13.370 9.254 -20.663 1.00 88.81 79 ARG A CA 1
ATOM 618 C C . ARG A 1 79 ? 14.341 9.149 -21.833 1.00 88.81 79 ARG A C 1
ATOM 620 O O . ARG A 1 79 ? 14.021 9.603 -22.932 1.00 88.81 79 ARG A O 1
ATOM 627 N N . PHE A 1 80 ? 15.497 8.519 -21.616 1.00 84.12 80 PHE A N 1
ATOM 628 C CA . PHE A 1 80 ? 16.462 8.259 -22.680 1.00 84.12 80 PHE A CA 1
ATOM 629 C C . PHE A 1 80 ? 15.846 7.396 -23.790 1.00 84.12 80 PHE A C 1
ATOM 631 O O . PHE A 1 80 ? 15.897 7.777 -24.959 1.00 84.12 80 PHE A O 1
ATOM 638 N N . VAL A 1 81 ? 15.202 6.276 -23.449 1.00 82.50 81 VAL A N 1
ATOM 639 C CA . VAL A 1 81 ? 14.572 5.390 -24.442 1.00 82.50 81 VAL A CA 1
ATOM 640 C C . VAL A 1 81 ? 13.393 6.079 -25.135 1.00 82.50 81 VAL A C 1
ATOM 642 O O . VAL A 1 81 ? 13.276 5.991 -26.358 1.00 82.50 81 VAL A O 1
ATOM 645 N N . LEU A 1 82 ? 12.560 6.818 -24.394 1.00 84.56 82 LEU A N 1
ATOM 646 C CA . LEU A 1 82 ? 11.416 7.553 -24.939 1.00 84.56 82 LEU A CA 1
ATOM 647 C C . LEU A 1 82 ? 11.851 8.565 -26.003 1.00 84.56 82 LEU A C 1
ATOM 649 O O . LEU A 1 82 ? 11.242 8.616 -27.067 1.00 84.56 82 LEU A O 1
ATOM 653 N N . LYS A 1 83 ? 12.948 9.298 -25.775 1.00 84.31 83 LYS A N 1
ATOM 654 C CA . LYS A 1 83 ? 13.499 10.252 -26.752 1.00 84.31 83 LYS A CA 1
ATOM 655 C C . LYS A 1 83 ? 13.867 9.596 -28.090 1.00 84.31 83 LYS A C 1
ATOM 657 O O . LYS A 1 83 ? 13.752 10.240 -29.127 1.00 84.31 83 LYS A O 1
ATOM 662 N N . HIS A 1 84 ? 14.289 8.331 -28.075 1.00 79.25 84 HIS A N 1
ATOM 663 C CA . HIS A 1 84 ? 14.767 7.623 -29.268 1.00 79.25 84 HIS A CA 1
ATOM 664 C C . HIS A 1 84 ? 13.715 6.699 -29.905 1.00 79.25 84 HIS A C 1
ATOM 666 O O . HIS A 1 84 ? 13.842 6.359 -31.079 1.00 79.25 84 HIS A O 1
ATOM 672 N N . LYS A 1 85 ? 12.692 6.269 -29.153 1.00 82.50 85 LYS A N 1
ATOM 673 C CA . LYS A 1 85 ? 11.715 5.239 -29.562 1.00 82.50 85 LYS A CA 1
ATOM 674 C C . LYS A 1 85 ? 10.267 5.574 -29.160 1.00 82.50 85 LYS A C 1
ATOM 676 O O . LYS A 1 85 ? 9.482 4.681 -28.853 1.00 82.50 85 LYS A O 1
ATOM 681 N N . ALA A 1 86 ? 9.889 6.856 -29.169 1.00 79.31 86 ALA A N 1
ATOM 682 C CA . ALA A 1 86 ? 8.584 7.343 -28.689 1.00 79.31 86 ALA A CA 1
ATOM 683 C C . ALA A 1 86 ? 7.347 6.709 -29.358 1.00 79.31 86 ALA A C 1
ATOM 685 O O . ALA A 1 86 ? 6.265 6.697 -28.766 1.00 79.31 86 ALA A O 1
ATOM 686 N N . SER A 1 87 ? 7.474 6.220 -30.594 1.00 82.94 87 SER A N 1
ATOM 687 C CA . SER A 1 87 ? 6.378 5.585 -31.333 1.00 82.94 87 SER A CA 1
ATOM 688 C C . SER A 1 87 ? 6.096 4.146 -30.890 1.00 82.94 87 SER A C 1
ATOM 690 O O . SER A 1 87 ? 5.013 3.641 -31.177 1.00 82.94 87 SER A O 1
ATOM 692 N N . GLU A 1 88 ? 7.018 3.485 -30.180 1.00 84.31 88 GLU A N 1
ATOM 693 C CA . GLU A 1 88 ? 6.848 2.103 -29.726 1.00 84.31 88 GLU A CA 1
ATOM 694 C C . GLU A 1 88 ? 5.922 2.054 -28.489 1.00 84.31 88 GLU A C 1
ATOM 696 O O . GLU A 1 88 ? 6.287 2.599 -27.443 1.00 84.31 88 GLU A O 1
ATOM 701 N N . PRO A 1 89 ? 4.752 1.377 -28.535 1.00 86.00 89 PRO A N 1
ATOM 702 C CA . PRO A 1 89 ? 3.815 1.329 -27.404 1.00 86.00 89 PRO A CA 1
ATOM 703 C C . PRO A 1 89 ? 4.457 0.832 -26.104 1.00 86.00 89 PRO A C 1
ATOM 705 O O . PRO A 1 89 ? 4.284 1.440 -25.055 1.00 86.00 89 PRO A O 1
ATOM 708 N N . LYS A 1 90 ? 5.318 -0.190 -26.195 1.00 86.62 90 LYS A N 1
ATOM 709 C CA . LYS A 1 90 ? 6.067 -0.728 -25.049 1.00 86.62 90 LYS A CA 1
ATOM 710 C C . LYS A 1 90 ? 6.955 0.310 -24.353 1.00 86.62 90 LYS A C 1
ATOM 712 O O . LYS A 1 90 ? 7.186 0.209 -23.154 1.00 86.62 90 LYS A O 1
ATOM 717 N N . VAL A 1 91 ? 7.470 1.300 -25.083 1.00 86.62 91 VAL A N 1
ATOM 718 C CA . VAL A 1 91 ? 8.297 2.373 -24.507 1.00 86.62 91 VAL A CA 1
ATOM 719 C C . VAL A 1 91 ? 7.432 3.368 -23.736 1.00 86.62 91 VAL A C 1
ATOM 721 O O . VAL A 1 91 ? 7.853 3.848 -22.684 1.00 86.62 91 VAL A O 1
ATOM 724 N N . LYS A 1 92 ? 6.210 3.638 -24.211 1.00 88.31 92 LYS A N 1
ATOM 725 C CA . LYS A 1 92 ? 5.229 4.437 -23.465 1.00 88.31 92 LYS A CA 1
ATOM 726 C C . LYS A 1 92 ? 4.793 3.719 -22.190 1.00 88.31 92 LYS A C 1
ATOM 728 O O . LYS A 1 92 ? 4.836 4.335 -21.131 1.00 88.31 92 LYS A O 1
ATOM 733 N N . ASP A 1 93 ? 4.482 2.426 -22.284 1.00 88.88 93 ASP A N 1
ATOM 734 C CA . ASP A 1 93 ? 4.119 1.594 -21.129 1.00 88.88 93 ASP A CA 1
ATOM 735 C C . ASP A 1 93 ? 5.245 1.559 -20.089 1.00 88.88 93 ASP A C 1
ATOM 737 O O . ASP A 1 93 ? 4.996 1.693 -18.893 1.00 88.88 93 ASP A O 1
ATOM 741 N N . PHE A 1 94 ? 6.500 1.422 -20.538 1.00 91.00 94 PHE A N 1
ATOM 742 C CA . PHE A 1 94 ? 7.662 1.490 -19.654 1.00 91.00 94 PHE A CA 1
ATOM 743 C C . PHE A 1 94 ? 7.745 2.832 -18.935 1.00 91.00 94 PHE A C 1
ATOM 745 O O . PHE A 1 94 ? 7.893 2.874 -17.718 1.00 91.00 94 PHE A O 1
ATOM 752 N N . HIS A 1 95 ? 7.644 3.931 -19.682 1.00 93.12 95 HIS A N 1
ATOM 753 C CA . HIS A 1 95 ? 7.742 5.266 -19.111 1.00 93.12 95 HIS A CA 1
ATOM 754 C C . HIS A 1 95 ? 6.620 5.554 -18.103 1.00 93.12 95 HIS A C 1
ATOM 756 O O . HIS A 1 95 ? 6.881 6.145 -17.059 1.00 93.12 95 HIS A O 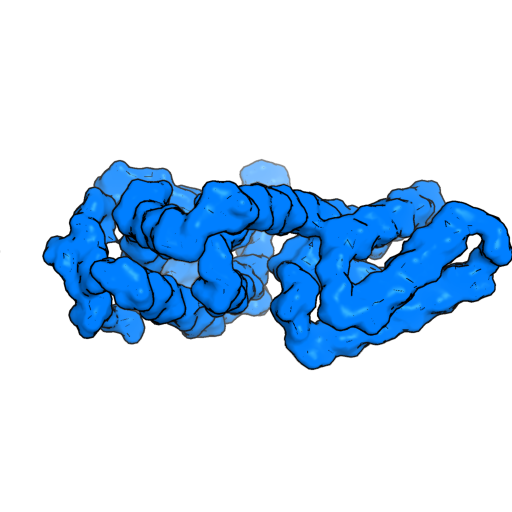1
ATOM 762 N N . GLN A 1 96 ? 5.396 5.103 -18.385 1.00 92.69 96 GLN A N 1
ATOM 763 C CA . GLN A 1 96 ? 4.264 5.221 -17.465 1.00 92.69 96 GLN A CA 1
ATOM 764 C C . GLN A 1 96 ? 4.499 4.434 -16.172 1.00 92.69 96 GLN A C 1
ATOM 766 O O . GLN A 1 96 ? 4.438 5.033 -15.101 1.00 92.69 96 GLN A O 1
ATOM 771 N N . ALA A 1 97 ? 4.862 3.150 -16.268 1.00 93.50 97 ALA A N 1
ATOM 772 C CA . ALA A 1 97 ? 5.121 2.313 -15.094 1.00 93.50 97 ALA A CA 1
ATOM 773 C C . ALA A 1 97 ? 6.265 2.863 -14.228 1.00 93.50 97 ALA A C 1
ATOM 775 O O . ALA A 1 97 ? 6.204 2.863 -13.003 1.00 93.50 97 ALA A O 1
ATOM 776 N N . VAL A 1 98 ? 7.312 3.394 -14.863 1.00 95.31 98 VAL A N 1
ATOM 777 C CA . VAL A 1 98 ? 8.435 4.013 -14.152 1.00 95.31 98 VAL A CA 1
ATOM 778 C C . VAL A 1 98 ? 8.026 5.291 -13.424 1.00 95.31 98 VAL A C 1
ATOM 780 O O . VAL A 1 98 ? 8.500 5.520 -12.314 1.00 95.31 98 VAL A O 1
ATOM 783 N N . ASN A 1 99 ? 7.157 6.118 -14.010 1.00 95.00 99 ASN A N 1
ATOM 784 C CA . ASN A 1 99 ? 6.637 7.292 -13.309 1.00 95.00 99 ASN A CA 1
ATOM 785 C C . ASN A 1 99 ? 5.756 6.876 -12.121 1.00 95.00 99 ASN A C 1
ATOM 787 O O . ASN A 1 99 ? 5.937 7.424 -11.040 1.00 95.00 99 ASN A O 1
ATOM 791 N N . GLY A 1 100 ? 4.901 5.859 -12.277 1.00 92.88 100 GLY A N 1
ATOM 792 C CA . GLY A 1 100 ? 4.109 5.308 -11.171 1.00 92.88 100 GLY A CA 1
ATOM 793 C C . GLY A 1 100 ? 4.979 4.759 -10.032 1.00 92.88 100 GLY A C 1
ATOM 794 O O . GLY A 1 100 ? 4.757 5.080 -8.864 1.00 92.88 100 GLY A O 1
ATOM 795 N N . PHE A 1 101 ? 6.036 4.008 -10.362 1.00 95.06 101 PHE A N 1
ATOM 796 C CA . PHE A 1 101 ? 7.021 3.557 -9.377 1.00 95.06 101 PHE A CA 1
ATOM 797 C C . PHE A 1 101 ? 7.727 4.744 -8.701 1.00 95.06 101 PHE A C 1
ATOM 799 O O . PHE A 1 101 ? 7.815 4.790 -7.476 1.00 95.06 101 PHE A O 1
ATOM 806 N N . TYR A 1 102 ? 8.188 5.734 -9.468 1.00 96.19 102 TYR A N 1
ATOM 807 C CA . TYR A 1 102 ? 8.843 6.922 -8.920 1.00 96.19 102 TYR A CA 1
ATOM 808 C C . TYR A 1 102 ? 7.945 7.695 -7.949 1.00 96.19 102 TYR A C 1
ATOM 810 O O . TYR A 1 102 ? 8.387 8.013 -6.844 1.00 96.19 102 TYR A O 1
ATOM 818 N N . ASP A 1 103 ? 6.690 7.944 -8.320 1.00 93.31 103 ASP A N 1
ATOM 819 C CA . ASP A 1 103 ? 5.737 8.676 -7.486 1.00 93.31 103 ASP A CA 1
ATOM 820 C C . ASP A 1 103 ? 5.461 7.926 -6.175 1.00 93.31 103 ASP A C 1
ATOM 822 O O . ASP A 1 103 ? 5.515 8.521 -5.093 1.00 93.31 103 ASP A O 1
ATOM 826 N N . ARG A 1 104 ? 5.263 6.600 -6.234 1.00 92.19 104 ARG A N 1
ATOM 827 C CA . ARG A 1 104 ? 5.112 5.779 -5.024 1.00 92.19 104 ARG A CA 1
ATOM 828 C C . ARG A 1 104 ? 6.373 5.816 -4.161 1.00 92.19 104 ARG A C 1
ATOM 830 O O . ARG A 1 104 ? 6.278 6.032 -2.952 1.00 92.19 104 ARG A O 1
ATOM 837 N N . ALA A 1 105 ? 7.547 5.604 -4.755 1.00 94.44 105 ALA A N 1
ATOM 838 C CA . ALA A 1 105 ? 8.815 5.579 -4.029 1.00 94.44 105 ALA A CA 1
ATOM 839 C C . ALA A 1 105 ? 9.097 6.923 -3.339 1.00 94.44 105 ALA A C 1
ATOM 841 O O . ALA A 1 105 ? 9.560 6.940 -2.201 1.00 94.44 105 ALA A O 1
ATOM 842 N N . LEU A 1 106 ? 8.745 8.042 -3.980 1.00 94.06 106 LEU A N 1
ATOM 843 C CA . LEU A 1 106 ? 8.862 9.383 -3.408 1.00 94.06 106 LEU A CA 1
ATOM 844 C C . LEU A 1 106 ? 7.980 9.561 -2.165 1.00 94.06 106 LEU A C 1
ATOM 846 O O . LEU A 1 106 ? 8.437 10.088 -1.150 1.00 94.06 106 LEU A O 1
ATOM 850 N N . VAL A 1 107 ? 6.728 9.099 -2.220 1.00 91.88 107 VAL A N 1
ATOM 851 C CA . VAL A 1 107 ? 5.820 9.130 -1.064 1.00 91.88 107 VAL A CA 1
ATOM 852 C C . VAL A 1 107 ? 6.367 8.274 0.079 1.00 91.88 107 VAL A C 1
ATOM 854 O O . VAL A 1 107 ? 6.401 8.722 1.226 1.00 91.88 107 VAL A O 1
ATOM 857 N N . PHE A 1 108 ? 6.828 7.059 -0.221 1.00 91.62 108 PHE A N 1
ATOM 858 C CA . PHE A 1 108 ? 7.396 6.153 0.778 1.00 91.62 108 PHE A CA 1
ATOM 859 C C . PHE A 1 108 ? 8.642 6.734 1.450 1.00 91.62 108 PHE A C 1
ATOM 861 O O . PHE A 1 108 ? 8.750 6.679 2.676 1.00 91.62 108 PHE A O 1
ATOM 868 N N . ASP A 1 109 ? 9.548 7.326 0.674 1.00 93.31 109 ASP A N 1
ATOM 869 C CA . ASP A 1 109 ? 10.762 7.964 1.185 1.00 93.31 109 ASP A CA 1
ATOM 870 C C . ASP A 1 109 ? 10.449 9.201 2.044 1.00 93.31 109 ASP A C 1
ATOM 872 O O . ASP A 1 109 ? 11.012 9.379 3.128 1.00 93.31 109 ASP A O 1
ATOM 876 N N . SER A 1 110 ? 9.462 10.006 1.635 1.00 93.00 110 SER A N 1
ATOM 877 C CA . SER A 1 110 ? 8.975 11.140 2.428 1.00 93.00 110 SER A CA 1
ATOM 878 C C . SER A 1 110 ? 8.411 10.692 3.782 1.00 93.00 110 SER A C 1
ATOM 880 O O . SER A 1 110 ? 8.761 11.255 4.825 1.00 93.00 110 SER A O 1
ATOM 882 N N . MET A 1 111 ? 7.590 9.635 3.796 1.00 93.25 111 MET A N 1
ATOM 883 C CA . MET A 1 111 ? 7.032 9.085 5.037 1.00 93.25 111 MET A CA 1
ATOM 884 C C . MET A 1 111 ? 8.100 8.409 5.903 1.00 93.25 111 MET A C 1
ATOM 886 O O . MET A 1 111 ? 8.064 8.544 7.127 1.00 93.25 111 MET A O 1
ATOM 890 N N . LYS A 1 112 ? 9.085 7.736 5.293 1.00 92.31 112 LYS A N 1
ATOM 891 C CA . LYS A 1 112 ? 10.257 7.188 5.990 1.00 92.31 112 LYS A CA 1
ATOM 892 C C . LYS A 1 112 ? 11.050 8.295 6.681 1.00 92.31 112 LYS A C 1
ATOM 894 O O . LYS A 1 112 ? 11.253 8.206 7.888 1.00 92.31 112 LYS A O 1
ATOM 899 N N . SER A 1 113 ? 11.398 9.357 5.959 1.00 92.56 113 SER A N 1
ATOM 900 C CA . SER A 1 113 ? 12.124 10.511 6.502 1.00 92.56 113 SER A CA 1
ATOM 901 C C . SER A 1 113 ? 11.368 11.162 7.664 1.00 92.56 113 SER A C 1
ATOM 903 O O . SER A 1 113 ? 11.940 11.437 8.719 1.00 92.56 113 SER A O 1
ATOM 905 N N . LYS A 1 114 ? 10.049 11.353 7.513 1.00 93.56 114 LYS A N 1
ATOM 906 C CA . LYS A 1 114 ? 9.186 11.880 8.580 1.00 93.56 114 LYS A CA 1
ATOM 907 C C . LYS A 1 114 ? 9.184 10.973 9.813 1.00 93.56 114 LYS A C 1
ATOM 909 O O . LYS A 1 114 ? 9.275 11.466 10.936 1.00 93.56 114 LYS A O 1
ATOM 914 N N . ARG A 1 115 ? 9.087 9.657 9.622 1.00 94.19 115 ARG A N 1
ATOM 915 C CA . ARG A 1 115 ? 9.117 8.677 10.713 1.00 94.19 115 ARG A CA 1
ATOM 916 C C . ARG A 1 115 ? 10.462 8.671 11.430 1.00 94.19 115 ARG A C 1
ATOM 918 O O . ARG A 1 115 ? 10.487 8.682 12.655 1.00 94.19 115 ARG A O 1
ATOM 925 N N . GLU A 1 116 ? 11.566 8.652 10.694 1.00 93.88 116 GLU A N 1
ATOM 926 C CA . GLU A 1 116 ? 12.917 8.666 11.266 1.00 93.88 116 GLU A CA 1
ATOM 927 C C . GLU A 1 116 ? 13.154 9.931 12.091 1.00 93.88 116 GLU A C 1
ATOM 929 O O . GLU A 1 116 ? 13.627 9.843 13.223 1.00 93.88 116 GLU A O 1
ATOM 934 N N . TYR A 1 117 ? 12.713 11.085 11.586 1.00 93.75 117 TYR A N 1
ATOM 935 C CA . TYR A 1 117 ? 12.708 12.334 12.341 1.00 93.75 117 TYR A CA 1
ATOM 936 C C . TYR A 1 117 ? 11.902 12.221 13.646 1.00 93.75 117 TYR A C 1
ATOM 938 O O . TYR A 1 117 ? 12.403 12.571 14.714 1.00 93.75 117 TYR A O 1
ATOM 946 N N . LEU A 1 118 ? 10.677 11.681 13.594 1.00 91.31 118 LEU A N 1
ATOM 947 C CA . LEU A 1 118 ? 9.849 11.484 14.790 1.00 91.31 118 LEU A CA 1
ATOM 948 C C . LEU A 1 118 ? 10.507 10.535 15.800 1.00 91.31 118 LEU A C 1
ATOM 950 O O . LEU A 1 118 ? 10.468 10.821 16.995 1.00 91.31 118 LEU A O 1
ATOM 954 N N . LYS A 1 119 ? 11.130 9.444 15.339 1.00 94.62 119 LYS A N 1
ATOM 955 C CA . LYS A 1 119 ? 11.854 8.492 16.197 1.00 94.62 119 LYS A CA 1
ATOM 956 C C . LYS A 1 119 ? 13.050 9.134 16.892 1.00 94.62 119 LYS A C 1
ATOM 958 O O . LYS A 1 119 ? 13.256 8.906 18.076 1.00 94.62 119 LYS A O 1
ATOM 963 N N . GLN A 1 120 ? 13.817 9.957 16.181 1.00 94.56 120 GLN A N 1
ATOM 964 C CA . GLN A 1 120 ? 14.988 10.639 16.743 1.00 94.56 120 GLN A CA 1
ATOM 965 C C . GLN A 1 120 ? 14.618 11.666 17.823 1.00 94.56 120 GLN A C 1
ATOM 967 O O . GLN A 1 120 ? 15.418 11.937 18.713 1.00 94.56 120 GLN A O 1
ATOM 972 N N . GLN A 1 121 ? 13.413 12.237 17.758 1.00 93.00 121 GLN A N 1
ATOM 973 C CA . GLN A 1 121 ? 12.948 13.260 18.700 1.00 93.00 121 GLN A CA 1
ATOM 974 C C . GLN A 1 121 ? 12.215 12.721 19.927 1.00 93.00 121 GLN A C 1
ATOM 976 O O . GLN A 1 121 ? 11.881 13.497 20.823 1.00 93.00 121 GLN A O 1
ATOM 981 N N . LYS A 1 122 ? 11.888 11.430 19.948 1.00 92.19 122 LYS A N 1
ATOM 982 C CA . LYS A 1 122 ? 10.950 10.852 20.909 1.00 92.19 122 LYS A CA 1
ATOM 983 C C . LYS A 1 122 ? 11.596 9.715 21.670 1.00 92.19 122 LYS A C 1
ATOM 985 O O . LYS A 1 122 ? 12.231 8.846 21.075 1.00 92.19 122 LYS A O 1
ATOM 990 N N . THR A 1 123 ? 11.369 9.684 22.980 1.00 93.69 123 THR A N 1
ATOM 991 C CA . THR A 1 123 ? 11.675 8.489 23.769 1.00 93.69 123 THR A CA 1
ATOM 992 C C . THR A 1 123 ? 10.809 7.322 23.299 1.00 93.69 123 THR A C 1
ATOM 994 O O . THR A 1 123 ? 9.763 7.527 22.687 1.00 93.69 123 THR A O 1
ATOM 997 N N . GLU A 1 124 ? 11.202 6.088 23.604 1.00 92.19 124 GLU A N 1
ATOM 998 C CA . GLU A 1 124 ? 10.388 4.910 23.278 1.00 92.19 124 GLU A CA 1
ATOM 999 C C . GLU A 1 124 ? 8.962 5.012 23.854 1.00 92.19 124 GLU A C 1
ATOM 1001 O O . GLU A 1 124 ? 7.988 4.683 23.178 1.00 92.19 124 GLU A O 1
ATOM 1006 N N . SER A 1 125 ? 8.818 5.573 25.061 1.00 92.69 125 SER A N 1
ATOM 1007 C CA . SER A 1 125 ? 7.510 5.855 25.665 1.00 92.69 125 SER A CA 1
ATOM 1008 C C . SER A 1 125 ? 6.686 6.838 24.826 1.00 92.69 125 SER A C 1
ATOM 1010 O O . SER A 1 125 ? 5.515 6.581 24.556 1.00 92.69 125 SER A O 1
ATOM 1012 N N . ASP A 1 126 ? 7.292 7.935 24.362 1.00 94.38 126 ASP A N 1
ATOM 1013 C CA . ASP A 1 126 ? 6.608 8.933 23.526 1.00 94.38 126 ASP A CA 1
ATOM 1014 C C . ASP A 1 126 ? 6.251 8.384 22.139 1.00 94.38 126 ASP A C 1
ATOM 1016 O O . ASP A 1 126 ? 5.275 8.822 21.524 1.00 94.38 126 ASP A O 1
ATOM 1020 N N . GLN A 1 127 ? 7.050 7.449 21.618 1.00 93.56 127 GLN A N 1
ATOM 1021 C CA . GLN A 1 127 ? 6.758 6.761 20.362 1.00 93.56 127 GLN A CA 1
ATOM 1022 C C . GLN A 1 127 ? 5.554 5.827 20.523 1.00 93.56 127 GLN A C 1
ATOM 1024 O O . GLN A 1 127 ? 4.642 5.858 19.698 1.00 93.56 127 GLN A O 1
ATOM 1029 N N . ASN A 1 128 ? 5.504 5.065 21.619 1.00 92.56 128 ASN A N 1
ATOM 1030 C CA . ASN A 1 128 ? 4.360 4.216 21.948 1.00 92.56 128 ASN A CA 1
ATOM 1031 C C . ASN A 1 128 ? 3.084 5.040 22.166 1.00 92.56 128 ASN A C 1
ATOM 1033 O O . ASN A 1 128 ? 2.011 4.653 21.704 1.00 92.56 128 ASN A O 1
ATOM 1037 N N . GLU A 1 129 ? 3.188 6.200 22.820 1.00 93.38 129 GLU A N 1
ATOM 1038 C CA . GLU A 1 129 ? 2.054 7.111 22.982 1.00 93.38 129 GLU A CA 1
ATOM 1039 C C . GLU A 1 129 ? 1.604 7.705 21.638 1.00 93.38 129 GLU A C 1
ATOM 1041 O O . GLU A 1 129 ? 0.405 7.782 21.370 1.00 93.38 129 GLU A O 1
ATOM 1046 N N . TYR A 1 130 ? 2.546 8.086 20.767 1.00 93.94 130 TYR A N 1
ATOM 1047 C CA . TYR A 1 130 ? 2.236 8.556 19.415 1.00 93.94 130 TYR A CA 1
ATOM 1048 C C . TYR A 1 130 ? 1.432 7.510 18.633 1.00 93.94 130 TYR A C 1
ATOM 1050 O O . TYR A 1 130 ? 0.349 7.819 18.136 1.00 93.94 130 TYR A O 1
ATOM 1058 N N . ASP A 1 131 ? 1.912 6.266 18.590 1.00 93.94 131 ASP A N 1
ATOM 1059 C CA . ASP A 1 131 ? 1.205 5.166 17.937 1.00 93.94 131 ASP A CA 1
ATOM 1060 C C . ASP A 1 131 ? -0.158 4.906 18.606 1.00 93.94 131 ASP A C 1
ATOM 1062 O O . ASP A 1 131 ? -1.154 4.683 17.919 1.00 93.94 131 ASP A O 1
ATOM 1066 N N . HIS A 1 132 ? -0.260 4.982 19.937 1.00 94.25 132 HIS A N 1
ATOM 1067 C CA . HIS A 1 132 ? -1.543 4.837 20.630 1.00 94.25 132 HIS A CA 1
ATOM 1068 C C . HIS A 1 132 ? -2.552 5.914 20.204 1.00 94.25 132 HIS A C 1
ATOM 1070 O O . HIS A 1 132 ? -3.714 5.595 19.941 1.00 94.25 132 HIS A O 1
ATOM 1076 N N . ARG A 1 133 ? -2.130 7.181 20.080 1.00 93.94 133 ARG A N 1
ATOM 1077 C CA . ARG A 1 133 ? -2.994 8.266 19.581 1.00 93.94 133 ARG A CA 1
ATOM 1078 C C . ARG A 1 133 ? -3.380 8.069 18.120 1.00 93.94 133 ARG A C 1
ATOM 1080 O O . ARG A 1 133 ? -4.546 8.279 17.776 1.00 93.94 133 ARG A O 1
ATOM 1087 N N . LEU A 1 134 ? -2.451 7.613 17.281 1.00 93.50 134 LEU A N 1
ATOM 1088 C CA . LEU A 1 134 ? -2.727 7.301 15.879 1.00 93.50 134 LEU A CA 1
ATOM 1089 C C . LEU A 1 134 ? -3.882 6.293 15.754 1.00 93.50 134 LEU A C 1
ATOM 1091 O O . LEU A 1 134 ? -4.826 6.505 14.987 1.00 93.50 134 LEU A O 1
ATOM 1095 N N . PHE A 1 135 ? -3.835 5.238 16.574 1.00 93.88 135 PHE A N 1
ATOM 1096 C CA . PHE A 1 135 ? -4.855 4.192 16.636 1.00 93.88 135 PHE A CA 1
ATOM 1097 C C . PHE A 1 135 ? -6.174 4.682 17.240 1.00 93.88 135 PHE A C 1
ATOM 1099 O O . PHE A 1 135 ? -7.239 4.487 16.655 1.00 93.88 135 PHE A O 1
ATOM 1106 N N . LYS A 1 136 ? -6.115 5.342 18.399 1.00 88.69 136 LYS A N 1
ATOM 1107 C CA . LYS A 1 136 ? -7.300 5.659 19.202 1.00 88.69 136 LYS A CA 1
ATOM 1108 C C . LYS A 1 136 ? -8.035 6.925 18.768 1.00 88.69 136 LYS A C 1
ATOM 1110 O O . LYS A 1 136 ? -9.256 6.969 18.880 1.00 88.69 136 LYS A O 1
ATOM 1115 N N . THR A 1 137 ? -7.314 7.958 18.334 1.00 81.62 137 THR A N 1
ATOM 1116 C CA . THR A 1 137 ? -7.863 9.322 18.219 1.00 81.62 137 THR A CA 1
ATOM 1117 C C . THR A 1 137 ? -7.669 9.989 16.860 1.00 81.62 137 THR A C 1
ATOM 1119 O O . THR A 1 137 ? -8.474 10.847 16.515 1.00 81.62 137 THR A O 1
ATOM 1122 N N . GLU A 1 138 ? -6.643 9.632 16.078 1.00 79.75 138 GLU A N 1
ATOM 1123 C CA . GLU A 1 138 ? -6.280 10.404 14.871 1.00 79.75 138 GLU A CA 1
ATOM 1124 C C . GLU A 1 138 ? -6.862 9.861 13.559 1.00 79.75 138 GLU A C 1
ATOM 1126 O O . GLU A 1 138 ? -6.926 10.596 12.575 1.00 79.75 138 GLU A O 1
ATOM 1131 N N . GLY A 1 139 ? -7.339 8.614 13.518 1.00 84.62 139 GLY A N 1
ATOM 1132 C CA . GLY A 1 139 ? -8.123 8.171 12.364 1.00 84.62 139 GLY A CA 1
ATOM 1133 C C . GLY A 1 139 ? -8.228 6.675 12.131 1.00 84.62 139 GLY A C 1
ATOM 1134 O O . GLY A 1 139 ? -9.208 6.222 11.544 1.00 84.62 139 GLY A O 1
ATOM 1135 N N . MET A 1 140 ? -7.274 5.892 12.632 1.00 92.56 140 MET A N 1
ATOM 1136 C CA . MET A 1 140 ? -7.268 4.442 12.415 1.00 92.56 140 MET A CA 1
ATOM 1137 C C . MET A 1 140 ? -8.500 3.751 12.999 1.00 92.56 140 MET A C 1
ATOM 1139 O O . MET A 1 140 ? -8.968 2.778 12.417 1.00 92.56 140 MET A O 1
ATOM 1143 N N . MET A 1 141 ? -9.063 4.245 14.111 1.00 91.69 141 MET A N 1
ATOM 1144 C CA . MET A 1 141 ? -10.323 3.708 14.644 1.00 91.69 141 MET A CA 1
ATOM 1145 C C . MET A 1 141 ? -11.457 3.833 13.619 1.00 91.69 141 MET A C 1
ATOM 1147 O O . MET A 1 141 ? -12.193 2.877 13.392 1.00 91.69 141 MET A O 1
ATOM 1151 N N . TYR A 1 142 ? -11.552 4.974 12.930 1.00 88.69 142 TYR A N 1
ATOM 1152 C CA . TYR A 1 142 ? -12.537 5.169 11.866 1.00 88.69 142 TYR A CA 1
ATOM 1153 C C . TYR A 1 142 ? -12.274 4.260 10.668 1.00 88.69 142 TYR A C 1
ATOM 1155 O O . TYR A 1 142 ? -13.221 3.737 10.087 1.00 88.69 142 TYR A O 1
ATOM 1163 N N . VAL A 1 143 ? -11.003 4.029 10.322 1.00 91.62 143 VAL A N 1
ATOM 1164 C CA . VAL A 1 143 ? -10.620 3.075 9.271 1.00 91.62 143 VAL A CA 1
ATOM 1165 C C . VAL A 1 143 ? -11.072 1.663 9.631 1.00 91.62 143 VAL A C 1
ATOM 1167 O O . VAL A 1 143 ? -11.687 0.996 8.802 1.00 91.62 143 VAL A O 1
ATOM 1170 N N . LEU A 1 144 ? -10.811 1.213 10.862 1.00 93.19 144 LEU A N 1
ATOM 1171 C CA . LEU A 1 144 ? -11.223 -0.109 11.323 1.00 93.19 144 LEU A CA 1
ATOM 1172 C C . LEU A 1 144 ? -12.749 -0.247 11.284 1.00 93.19 144 LEU A C 1
ATOM 1174 O O . LEU A 1 144 ? -13.262 -1.202 10.706 1.00 93.19 144 LEU A O 1
ATOM 1178 N N . GLU A 1 145 ? -13.479 0.723 11.835 1.00 89.88 145 GLU A N 1
ATOM 1179 C CA . GLU A 1 145 ? -14.944 0.737 11.798 1.00 89.88 145 GLU A CA 1
ATOM 1180 C C . GLU A 1 145 ? -15.478 0.695 10.353 1.00 89.88 145 GLU A C 1
ATOM 1182 O O . GLU A 1 145 ? -16.392 -0.082 10.045 1.00 89.88 145 GLU A O 1
ATOM 1187 N N . TYR A 1 146 ? -14.880 1.485 9.452 1.00 90.50 146 TYR A N 1
ATOM 1188 C CA . TYR A 1 146 ? -15.226 1.536 8.029 1.00 90.50 146 TYR A CA 1
ATOM 1189 C C . TYR A 1 146 ? -15.002 0.194 7.347 1.00 90.50 146 TYR A C 1
ATOM 1191 O O . TYR A 1 146 ? -15.929 -0.360 6.754 1.00 90.50 146 TYR A O 1
ATOM 1199 N N . TYR A 1 147 ? -13.809 -0.376 7.482 1.00 93.62 147 TYR A N 1
ATOM 1200 C CA . TYR A 1 147 ? -13.479 -1.645 6.850 1.00 93.62 147 TYR A CA 1
ATOM 1201 C C . TYR A 1 147 ? -14.322 -2.799 7.390 1.00 93.62 147 TYR A C 1
ATOM 1203 O O . TYR A 1 147 ? -14.799 -3.614 6.602 1.00 93.62 147 TYR A O 1
ATOM 1211 N N . LEU A 1 148 ? -14.584 -2.841 8.699 1.00 92.81 148 LEU A N 1
ATOM 1212 C CA . LEU A 1 148 ? -15.464 -3.841 9.308 1.00 92.81 148 LEU A CA 1
ATOM 1213 C C . LEU A 1 148 ? -16.897 -3.746 8.776 1.00 92.81 148 LEU A C 1
ATOM 1215 O O . LEU A 1 148 ? -17.553 -4.771 8.566 1.00 92.81 148 LEU A O 1
ATOM 1219 N N . THR A 1 149 ? -17.380 -2.525 8.547 1.00 89.75 149 THR A N 1
ATOM 1220 C CA . THR A 1 149 ? -18.707 -2.285 7.969 1.00 89.75 149 THR A CA 1
ATOM 1221 C C . THR A 1 149 ? -18.768 -2.728 6.522 1.00 89.75 149 THR A C 1
ATOM 1223 O O . THR A 1 149 ? -19.677 -3.467 6.149 1.00 89.75 149 THR A O 1
ATOM 1226 N N . MET A 1 150 ? -17.779 -2.340 5.717 1.00 92.31 150 MET A N 1
ATOM 1227 C CA . MET A 1 150 ? -17.695 -2.769 4.325 1.00 92.31 150 MET A CA 1
ATOM 1228 C C . MET A 1 150 ? -17.602 -4.287 4.214 1.00 92.31 150 MET A C 1
ATOM 1230 O O . MET A 1 150 ? -18.302 -4.879 3.398 1.00 92.31 150 MET A O 1
ATOM 1234 N N . TYR A 1 151 ? -16.798 -4.930 5.063 1.00 94.31 151 TYR A N 1
ATOM 1235 C CA . TYR A 1 151 ? -16.686 -6.383 5.095 1.00 94.31 151 TYR A CA 1
ATOM 1236 C C . TYR A 1 151 ? -18.029 -7.047 5.387 1.00 94.31 151 TYR A C 1
ATOM 1238 O O . TYR A 1 151 ? -18.429 -7.951 4.659 1.00 94.31 151 TYR A O 1
ATOM 1246 N N . ARG A 1 152 ? -18.769 -6.557 6.388 1.00 91.31 152 ARG A N 1
ATOM 1247 C CA . ARG A 1 152 ? -20.098 -7.090 6.691 1.00 91.31 152 ARG A CA 1
ATOM 1248 C C . ARG A 1 152 ? -21.077 -6.916 5.541 1.00 91.31 152 ARG A C 1
ATOM 1250 O O . ARG A 1 152 ? -21.720 -7.885 5.168 1.00 91.31 152 ARG A O 1
ATOM 1257 N N . LEU A 1 153 ? -21.141 -5.729 4.939 1.00 90.75 153 LEU A N 1
ATOM 1258 C CA . LEU A 1 153 ? -22.004 -5.498 3.777 1.00 90.75 153 LEU A CA 1
ATOM 1259 C C . LEU A 1 153 ? -21.667 -6.455 2.622 1.00 90.75 153 LEU A C 1
ATOM 1261 O O . LEU A 1 153 ? -22.564 -6.975 1.967 1.00 90.75 153 LEU A O 1
ATOM 1265 N N . LEU A 1 154 ? -20.381 -6.730 2.389 1.00 93.69 154 LEU A N 1
ATOM 1266 C CA . LEU A 1 154 ? -19.941 -7.688 1.372 1.00 93.69 154 LEU A CA 1
ATOM 1267 C C . LEU A 1 154 ? -20.289 -9.141 1.725 1.00 93.69 154 LEU A C 1
ATOM 1269 O O . LEU A 1 154 ? -20.529 -9.940 0.820 1.00 93.69 154 LEU A O 1
ATOM 1273 N N . VAL A 1 155 ? -20.294 -9.508 3.008 1.00 93.19 155 VAL A N 1
ATOM 1274 C CA . VAL A 1 155 ? -20.740 -10.831 3.472 1.00 93.19 155 VAL A CA 1
ATOM 1275 C C . VAL A 1 155 ? -22.256 -10.971 3.329 1.00 93.19 155 VAL A C 1
ATOM 1277 O O . VAL A 1 155 ? -22.700 -11.993 2.813 1.00 93.19 155 VAL A O 1
ATOM 1280 N N . ASP A 1 156 ? -23.011 -9.939 3.708 1.00 90.50 156 ASP A N 1
ATOM 1281 C CA . ASP A 1 156 ? -24.479 -9.926 3.729 1.00 90.50 156 ASP A CA 1
ATOM 1282 C C . ASP A 1 156 ? -25.105 -9.945 2.319 1.00 90.50 156 ASP A C 1
ATOM 1284 O O . ASP A 1 156 ? -26.259 -10.334 2.165 1.00 90.50 156 ASP A O 1
ATOM 1288 N N . PHE A 1 157 ? -24.376 -9.541 1.272 1.00 93.31 157 PHE A N 1
ATOM 1289 C CA . PHE A 1 157 ? -24.863 -9.674 -0.104 1.00 93.31 157 PHE A CA 1
ATOM 1290 C C . PHE A 1 157 ? -24.854 -11.133 -0.587 1.00 93.31 157 PHE A C 1
ATOM 1292 O O . PHE A 1 157 ? -23.822 -11.808 -0.567 1.00 93.31 157 PHE A O 1
ATOM 1299 N N . ASP A 1 158 ? -25.983 -11.583 -1.138 1.00 88.00 158 ASP A N 1
ATOM 1300 C CA . ASP A 1 158 ? -26.168 -12.967 -1.597 1.00 88.00 158 ASP A CA 1
ATOM 1301 C C . ASP A 1 158 ? -25.485 -13.273 -2.937 1.00 88.00 158 ASP A C 1
ATOM 1303 O O . ASP A 1 158 ? -25.132 -14.419 -3.214 1.00 88.00 158 ASP A O 1
ATOM 1307 N N . ASN A 1 159 ? -25.293 -12.267 -3.798 1.00 91.62 159 ASN A N 1
ATOM 1308 C CA . ASN A 1 159 ? -24.709 -12.461 -5.126 1.00 91.62 159 ASN A CA 1
ATOM 1309 C C . ASN A 1 159 ? -23.455 -11.613 -5.363 1.00 91.62 159 ASN A C 1
ATOM 1311 O O . ASN A 1 159 ? -23.275 -10.525 -4.815 1.00 91.62 159 ASN A O 1
ATOM 1315 N N . GLU A 1 160 ? -22.579 -12.127 -6.227 1.00 90.25 160 GLU A N 1
ATOM 1316 C CA . GLU A 1 160 ? -21.290 -11.513 -6.554 1.00 90.25 160 GLU A CA 1
ATOM 1317 C C . GLU A 1 160 ? -21.440 -10.135 -7.215 1.00 90.25 160 GLU A C 1
ATOM 1319 O O . GLU A 1 160 ? -20.645 -9.234 -6.950 1.00 90.25 160 GLU A O 1
ATOM 1324 N N . ARG A 1 161 ? -22.501 -9.929 -8.004 1.00 90.38 161 ARG A N 1
ATOM 1325 C CA . ARG A 1 161 ? -22.763 -8.654 -8.681 1.00 90.38 161 ARG A CA 1
ATOM 1326 C C . ARG A 1 161 ? -22.943 -7.505 -7.690 1.00 90.38 161 ARG A C 1
ATOM 1328 O O . ARG A 1 161 ? -22.304 -6.473 -7.854 1.00 90.38 161 ARG A O 1
ATOM 1335 N N . GLN A 1 162 ? -23.762 -7.680 -6.655 1.00 92.81 162 GLN A N 1
ATOM 1336 C CA . GLN A 1 162 ? -23.980 -6.645 -5.637 1.00 92.81 162 GLN A CA 1
ATOM 1337 C C . GLN A 1 162 ? -22.696 -6.305 -4.880 1.00 92.81 162 GLN A C 1
ATOM 1339 O O . GLN A 1 162 ? -22.429 -5.139 -4.586 1.00 92.81 162 GLN A O 1
ATOM 1344 N N . LYS A 1 163 ? -21.865 -7.312 -4.605 1.00 93.69 163 LYS A N 1
ATOM 1345 C CA . LYS A 1 163 ? -20.571 -7.098 -3.957 1.00 93.69 163 LYS A CA 1
ATOM 1346 C C . LYS A 1 163 ? -19.630 -6.297 -4.852 1.00 93.69 163 LYS A C 1
ATOM 1348 O O . LYS A 1 163 ? -19.021 -5.339 -4.389 1.00 93.69 163 LYS A O 1
ATOM 1353 N N . ILE A 1 164 ? -19.550 -6.644 -6.136 1.00 91.19 164 ILE A N 1
ATOM 1354 C CA . ILE A 1 164 ? -18.770 -5.897 -7.131 1.00 91.19 164 ILE A CA 1
ATOM 1355 C C . ILE A 1 164 ? -19.258 -4.447 -7.244 1.00 91.19 164 ILE A C 1
ATOM 1357 O O . ILE A 1 164 ? -18.446 -3.518 -7.237 1.00 91.19 164 ILE A O 1
ATOM 1361 N N . GLU A 1 165 ? -20.574 -4.237 -7.308 1.00 90.81 165 GLU A N 1
ATOM 1362 C CA . GLU A 1 165 ? -21.171 -2.899 -7.332 1.00 90.81 165 GLU A CA 1
ATOM 1363 C C . GLU A 1 165 ? -20.787 -2.106 -6.074 1.00 90.81 165 GLU A C 1
ATOM 1365 O O . GLU A 1 165 ? -20.432 -0.937 -6.182 1.00 90.81 165 GLU A O 1
ATOM 1370 N N . LEU A 1 166 ? -20.774 -2.724 -4.887 1.00 92.31 166 LEU A N 1
ATOM 1371 C CA . LEU A 1 166 ? -20.322 -2.063 -3.659 1.00 92.31 166 LEU A CA 1
ATOM 1372 C C . LEU A 1 166 ? -18.822 -1.720 -3.684 1.00 92.31 166 LEU A C 1
ATOM 1374 O O . LEU A 1 166 ? -18.455 -0.614 -3.292 1.00 92.31 166 LEU A O 1
ATOM 1378 N N . LEU A 1 167 ? -17.962 -2.636 -4.142 1.00 92.62 167 LEU A N 1
ATOM 1379 C CA . LEU A 1 167 ? -16.507 -2.432 -4.180 1.00 92.62 167 LEU A CA 1
ATOM 1380 C C . LEU A 1 167 ? -16.092 -1.278 -5.096 1.00 92.62 167 LEU A C 1
ATOM 1382 O O . LEU A 1 167 ? -15.128 -0.576 -4.793 1.00 92.62 167 LEU A O 1
ATOM 1386 N N . THR A 1 168 ? -16.807 -1.104 -6.209 1.00 91.06 168 THR A N 1
ATOM 1387 C CA . THR A 1 168 ? -16.456 -0.167 -7.289 1.00 91.06 168 THR A CA 1
ATOM 1388 C C . THR A 1 168 ? -17.096 1.213 -7.163 1.00 91.06 168 THR A C 1
ATOM 1390 O O . THR A 1 168 ? -16.744 2.118 -7.922 1.00 91.06 168 THR A O 1
ATOM 1393 N N . LYS A 1 169 ? -18.006 1.410 -6.200 1.00 90.19 169 LYS A N 1
ATOM 1394 C CA . LYS A 1 169 ? -18.572 2.729 -5.897 1.00 90.19 169 LYS A CA 1
ATOM 1395 C C . LYS A 1 169 ? -17.458 3.728 -5.592 1.00 90.19 169 LYS A C 1
ATOM 1397 O O . LYS A 1 169 ? -16.601 3.471 -4.756 1.00 90.19 169 LYS A O 1
ATOM 1402 N N . GLU A 1 170 ? -17.504 4.898 -6.227 1.00 86.69 170 GLU A N 1
ATOM 1403 C CA . GLU A 1 170 ? -16.583 5.990 -5.884 1.00 86.69 170 GLU A CA 1
ATOM 1404 C C . GLU A 1 170 ? -16.851 6.497 -4.468 1.00 86.69 170 GLU A C 1
ATOM 1406 O O . GLU A 1 170 ? -15.919 6.706 -3.695 1.00 86.69 170 GLU A O 1
ATOM 1411 N N . LEU A 1 171 ? -18.134 6.617 -4.120 1.00 87.88 171 LEU A N 1
ATOM 1412 C CA . LEU A 1 171 ? -18.605 6.968 -2.790 1.00 87.88 171 LEU A CA 1
ATOM 1413 C C . LEU A 1 171 ? -19.635 5.947 -2.311 1.00 87.88 171 LEU A C 1
ATOM 1415 O O . LEU A 1 171 ? -20.567 5.590 -3.037 1.00 87.88 171 LEU A O 1
ATOM 1419 N N . VAL A 1 172 ? -19.484 5.513 -1.069 1.00 86.31 172 VAL A N 1
ATOM 1420 C CA . VAL A 1 172 ? -20.440 4.672 -0.358 1.00 86.31 172 VAL A CA 1
ATOM 1421 C C . VAL A 1 172 ? -21.130 5.541 0.682 1.00 86.31 172 VAL A C 1
ATOM 1423 O O . VAL A 1 172 ? -20.481 6.237 1.462 1.00 86.31 172 VAL A O 1
ATOM 1426 N N . ASP A 1 173 ? -22.458 5.521 0.656 1.00 81.38 173 ASP A N 1
ATOM 1427 C CA . ASP A 1 173 ? -23.275 6.167 1.675 1.00 81.38 173 ASP A CA 1
ATOM 1428 C C . ASP A 1 173 ? -23.426 5.205 2.851 1.00 81.38 173 ASP A C 1
ATOM 1430 O O . ASP A 1 173 ? -24.004 4.122 2.699 1.00 81.38 173 ASP A O 1
ATOM 1434 N N . ILE A 1 174 ? -22.849 5.564 3.996 1.00 72.19 174 ILE A N 1
ATOM 1435 C CA . ILE A 1 174 ? -22.963 4.765 5.211 1.00 72.19 174 ILE A CA 1
ATOM 1436 C C . ILE A 1 174 ? -23.415 5.667 6.351 1.00 72.19 174 ILE A C 1
ATOM 1438 O O . ILE A 1 174 ? -22.605 6.387 6.930 1.00 72.19 174 ILE A O 1
ATOM 1442 N N . GLN A 1 175 ? -24.716 5.575 6.659 1.00 64.38 175 GLN A N 1
ATOM 1443 C CA . GLN A 1 175 ? -25.473 6.224 7.744 1.00 64.38 175 GLN A CA 1
ATOM 1444 C C . GLN A 1 175 ? -25.338 7.758 7.842 1.00 64.38 175 GLN A C 1
ATOM 1446 O O . GLN A 1 175 ? -26.346 8.456 7.782 1.00 64.38 175 GLN A O 1
ATOM 1451 N N . LEU A 1 176 ? -24.123 8.276 8.036 1.00 60.72 176 LEU A N 1
ATOM 1452 C CA . LEU A 1 176 ? -23.814 9.659 8.406 1.00 60.72 176 LEU A CA 1
ATOM 1453 C C . LEU A 1 176 ? -22.725 10.310 7.537 1.00 60.72 176 LEU A C 1
ATOM 1455 O O . LEU A 1 176 ? -22.461 11.502 7.695 1.00 60.72 176 LEU A O 1
ATOM 1459 N N . ALA A 1 177 ? -22.082 9.565 6.632 1.00 67.31 177 ALA A N 1
ATOM 1460 C CA . ALA A 1 177 ? -21.036 10.105 5.772 1.00 67.31 177 ALA A CA 1
ATOM 1461 C C . ALA A 1 177 ? -21.009 9.440 4.391 1.00 67.31 177 ALA A C 1
ATOM 1463 O O . ALA A 1 177 ? -21.235 8.237 4.246 1.00 67.31 177 ALA A O 1
ATOM 1464 N N . LYS A 1 178 ? -20.655 10.238 3.377 1.00 81.25 178 LYS A N 1
ATOM 1465 C CA . LYS A 1 178 ? -20.206 9.727 2.080 1.00 81.25 178 LYS A CA 1
ATOM 1466 C C . LYS A 1 178 ? -18.711 9.466 2.173 1.00 81.25 178 LYS A C 1
ATOM 1468 O O . LYS A 1 178 ? -17.929 10.412 2.244 1.00 81.25 178 LYS A O 1
ATOM 1473 N N . LEU A 1 179 ? -18.337 8.194 2.195 1.00 84.88 179 LEU A N 1
ATOM 1474 C CA . LEU A 1 179 ? -16.947 7.753 2.284 1.00 84.88 179 LEU A CA 1
ATOM 1475 C C . LEU A 1 179 ? -16.477 7.214 0.935 1.00 84.88 179 LEU A C 1
ATOM 1477 O O . LEU A 1 179 ? -17.276 6.675 0.173 1.00 84.88 179 LEU A O 1
ATOM 1481 N N . SER A 1 180 ? -15.184 7.338 0.644 1.00 87.81 180 SER A N 1
ATOM 1482 C CA . SER A 1 180 ? -14.556 6.721 -0.529 1.00 87.81 180 SER A CA 1
ATOM 1483 C C . SER A 1 180 ? -14.788 5.212 -0.528 1.00 87.81 180 SER A C 1
ATOM 1485 O O . SER A 1 180 ? -14.476 4.554 0.464 1.00 87.81 180 SER A O 1
ATOM 1487 N N . GLY A 1 181 ? -15.305 4.638 -1.617 1.00 90.81 181 GLY A N 1
ATOM 1488 C CA . GLY A 1 181 ? -15.448 3.181 -1.709 1.00 90.81 181 GLY A CA 1
ATOM 1489 C C . GLY A 1 181 ? -14.100 2.459 -1.727 1.00 90.81 181 GLY A C 1
ATOM 1490 O O . GLY A 1 181 ? -13.064 3.060 -2.015 1.00 90.81 181 GLY A O 1
ATOM 1491 N N . LEU A 1 182 ? -14.106 1.159 -1.417 1.00 93.81 182 LEU A N 1
ATOM 1492 C CA . LEU A 1 182 ? -12.875 0.390 -1.189 1.00 93.81 182 LEU A CA 1
ATOM 1493 C C . LEU A 1 182 ? -11.910 0.437 -2.378 1.00 93.81 182 LEU A C 1
ATOM 1495 O O . LEU A 1 182 ? -10.723 0.675 -2.178 1.00 93.81 182 LEU A O 1
ATOM 1499 N N . TRP A 1 183 ? -12.394 0.265 -3.615 1.00 93.50 183 TRP A N 1
ATOM 1500 C CA . TRP A 1 183 ? -11.522 0.352 -4.793 1.00 93.50 183 TRP A CA 1
ATOM 1501 C C . TRP A 1 183 ? -10.846 1.722 -4.892 1.00 93.50 183 TRP A C 1
ATOM 1503 O O . TRP A 1 183 ? -9.670 1.812 -5.234 1.00 93.50 183 TRP A O 1
ATOM 1513 N N . HIS A 1 184 ? -11.568 2.795 -4.573 1.00 90.88 184 HIS A N 1
ATOM 1514 C CA . HIS A 1 184 ? -11.023 4.145 -4.626 1.00 90.88 184 HIS A CA 1
ATOM 1515 C C . HIS A 1 184 ? -9.969 4.384 -3.542 1.00 90.88 184 HIS A C 1
ATOM 1517 O O . HIS A 1 184 ? -8.907 4.928 -3.840 1.00 90.88 184 HIS A O 1
ATOM 1523 N N . ASP A 1 185 ? -10.247 3.943 -2.314 1.00 91.44 185 ASP A N 1
ATOM 1524 C CA . ASP A 1 185 ? -9.334 4.071 -1.178 1.00 91.44 185 ASP A CA 1
ATOM 1525 C C . ASP A 1 185 ? -7.994 3.361 -1.433 1.00 91.44 185 ASP A C 1
ATOM 1527 O O . ASP A 1 185 ? -6.934 3.990 -1.372 1.00 91.44 185 ASP A O 1
ATOM 1531 N N . PHE A 1 186 ? -8.044 2.083 -1.832 1.00 92.88 186 PHE A N 1
ATOM 1532 C CA . PHE A 1 186 ? -6.848 1.286 -2.123 1.00 92.88 186 PHE A CA 1
ATOM 1533 C C . PHE A 1 186 ? -6.049 1.812 -3.324 1.00 92.88 186 PHE A C 1
ATOM 1535 O O . PHE A 1 186 ? -4.819 1.715 -3.338 1.00 92.88 186 PHE A O 1
ATOM 1542 N N . ASN A 1 187 ? -6.710 2.388 -4.334 1.00 88.31 187 ASN A N 1
ATOM 1543 C CA . ASN A 1 187 ? -6.006 2.978 -5.475 1.00 88.31 187 ASN A CA 1
ATOM 1544 C C . ASN A 1 187 ? -5.327 4.305 -5.144 1.00 88.31 187 ASN A C 1
ATOM 1546 O O . ASN A 1 187 ? -4.294 4.611 -5.729 1.00 88.31 187 ASN A O 1
ATOM 1550 N N . LYS A 1 188 ? -5.889 5.088 -4.222 1.00 86.94 188 LYS A N 1
ATOM 1551 C CA . LYS A 1 188 ? -5.307 6.366 -3.799 1.00 86.94 188 LYS A CA 1
ATOM 1552 C C . LYS A 1 188 ? -4.308 6.249 -2.654 1.00 86.94 188 LYS A C 1
ATOM 1554 O O . LYS A 1 188 ? -3.689 7.252 -2.308 1.00 86.94 188 LYS A O 1
ATOM 1559 N N . ASP A 1 189 ? -4.168 5.064 -2.061 1.00 88.94 189 ASP A N 1
ATOM 1560 C CA . ASP A 1 189 ? -3.327 4.839 -0.884 1.00 88.94 189 ASP A CA 1
ATOM 1561 C C . ASP A 1 189 ? -3.682 5.764 0.291 1.00 88.94 189 ASP A C 1
ATOM 1563 O O . ASP A 1 189 ? -2.815 6.128 1.085 1.00 88.94 189 ASP A O 1
ATOM 1567 N N . GLU A 1 190 ? -4.951 6.170 0.426 1.00 84.38 190 GLU A N 1
ATOM 1568 C CA . GLU A 1 190 ? -5.320 7.193 1.411 1.00 84.38 190 GLU A CA 1
ATOM 1569 C C . GLU A 1 190 ? -5.040 6.727 2.841 1.00 84.38 190 GLU A C 1
ATOM 1571 O O . GLU A 1 190 ? -4.330 7.405 3.584 1.00 84.38 190 GLU A O 1
ATOM 1576 N N . VAL A 1 191 ? -5.560 5.557 3.221 1.00 89.88 191 VAL A N 1
ATOM 1577 C CA . VAL A 1 191 ? -5.320 4.956 4.542 1.00 89.88 191 VAL A CA 1
ATOM 1578 C C . VAL A 1 191 ? -3.844 4.619 4.745 1.00 89.88 191 VAL A C 1
ATOM 1580 O O . VAL A 1 191 ? -3.294 4.844 5.828 1.00 89.88 191 VAL A O 1
ATOM 1583 N N . LEU A 1 192 ? -3.188 4.113 3.697 1.00 92.12 192 LEU A N 1
ATOM 1584 C CA . LEU A 1 192 ? -1.779 3.744 3.739 1.00 92.12 192 LEU A CA 1
ATOM 1585 C C . LEU A 1 192 ? -0.902 4.955 4.092 1.00 92.12 192 LEU A C 1
ATOM 1587 O O . LEU A 1 192 ? -0.113 4.892 5.034 1.00 92.12 192 LEU A O 1
ATOM 1591 N N . GLN A 1 193 ? -1.066 6.064 3.369 1.00 89.94 193 GLN A N 1
ATOM 1592 C CA . GLN A 1 193 ? -0.262 7.275 3.544 1.00 89.94 193 GLN A CA 1
ATOM 1593 C C . GLN A 1 193 ? -0.622 8.048 4.812 1.00 89.94 193 GLN A C 1
ATOM 1595 O O . GLN A 1 193 ? 0.271 8.554 5.492 1.00 89.94 193 GLN A O 1
ATOM 1600 N N . LYS A 1 194 ? -1.919 8.162 5.131 1.00 89.50 194 LYS A N 1
ATOM 1601 C CA . LYS A 1 194 ? -2.385 8.944 6.286 1.00 89.50 194 LYS A CA 1
ATOM 1602 C C . LYS A 1 194 ? -2.067 8.271 7.614 1.00 89.50 194 LYS A C 1
ATOM 1604 O O . LYS A 1 194 ? -1.889 8.983 8.598 1.00 89.50 194 LYS A O 1
ATOM 1609 N N . PHE A 1 195 ? -2.004 6.939 7.653 1.00 92.81 195 PHE A N 1
ATOM 1610 C CA . PHE A 1 195 ? -1.901 6.215 8.916 1.00 92.81 195 PHE A CA 1
ATOM 1611 C C . PHE A 1 195 ? -0.808 5.151 8.920 1.00 92.81 195 PHE A C 1
ATOM 1613 O O . PHE A 1 195 ? 0.141 5.271 9.689 1.00 92.81 195 PHE A O 1
ATOM 1620 N N . VAL A 1 196 ? -0.899 4.130 8.064 1.00 94.12 196 VAL A N 1
ATOM 1621 C CA . VAL A 1 196 ? -0.037 2.937 8.173 1.00 94.12 196 VAL A CA 1
ATOM 1622 C C . VAL A 1 196 ? 1.448 3.296 8.063 1.00 94.12 196 VAL A C 1
ATOM 1624 O O . VAL A 1 196 ? 2.247 2.857 8.885 1.00 94.12 196 VAL A O 1
ATOM 1627 N N . LEU A 1 197 ? 1.834 4.144 7.104 1.00 93.25 197 LEU A N 1
ATOM 1628 C CA . LEU A 1 197 ? 3.239 4.533 6.909 1.00 93.25 197 LEU A CA 1
ATOM 1629 C C . LEU A 1 197 ? 3.805 5.431 8.023 1.00 93.25 197 LEU A C 1
ATOM 1631 O O . LEU A 1 197 ? 5.031 5.537 8.144 1.00 93.25 197 LEU A O 1
ATOM 1635 N N . LEU A 1 198 ? 2.939 6.054 8.831 1.00 92.88 198 LEU A N 1
ATOM 1636 C CA . LEU A 1 198 ? 3.327 6.903 9.960 1.00 92.88 198 LEU A CA 1
ATOM 1637 C C . LEU A 1 198 ? 3.541 6.126 11.263 1.00 92.88 198 LEU A C 1
ATOM 1639 O O . LEU A 1 198 ? 4.086 6.702 12.201 1.00 92.88 198 LEU A O 1
ATOM 1643 N N . ILE A 1 199 ? 3.161 4.845 11.321 1.00 94.88 199 ILE A N 1
ATOM 1644 C CA . ILE A 1 199 ? 3.386 3.990 12.494 1.00 94.88 199 ILE A CA 1
ATOM 1645 C C . ILE A 1 199 ? 4.891 3.916 12.788 1.00 94.88 199 ILE A C 1
ATOM 1647 O O . ILE A 1 199 ? 5.706 3.589 11.911 1.00 94.88 199 ILE A O 1
ATOM 1651 N N . LEU A 1 200 ? 5.261 4.239 14.029 1.00 94.94 200 LEU A N 1
ATOM 1652 C CA . LEU A 1 200 ? 6.653 4.277 14.463 1.00 94.94 200 LEU A CA 1
ATOM 1653 C C . LEU A 1 200 ? 7.166 2.872 14.783 1.00 94.94 200 LEU A C 1
ATOM 1655 O O . LEU A 1 200 ? 8.293 2.548 14.408 1.00 94.94 200 LEU A O 1
ATOM 1659 N N . ASN A 1 201 ? 6.360 2.018 15.415 1.00 94.31 201 ASN A N 1
ATOM 1660 C CA . ASN A 1 201 ? 6.748 0.630 15.652 1.00 94.31 201 ASN A CA 1
ATOM 1661 C C . ASN A 1 201 ? 6.929 -0.126 14.316 1.00 94.31 201 ASN A C 1
ATOM 1663 O O . ASN A 1 201 ? 5.977 -0.287 13.551 1.00 94.31 201 ASN A O 1
ATOM 1667 N N . ASP A 1 202 ? 8.158 -0.575 14.026 1.00 92.00 202 ASP A N 1
ATOM 1668 C CA . ASP A 1 202 ? 8.505 -1.166 12.724 1.00 92.00 202 ASP A CA 1
ATOM 1669 C C . ASP A 1 202 ? 7.762 -2.483 12.469 1.00 92.00 202 ASP A C 1
ATOM 1671 O O . ASP A 1 202 ? 7.186 -2.644 11.397 1.00 92.00 202 ASP A O 1
ATOM 1675 N N . GLU A 1 203 ? 7.682 -3.362 13.473 1.00 93.12 203 GLU A N 1
ATOM 1676 C CA . GLU A 1 203 ? 6.979 -4.649 13.375 1.00 93.12 203 GLU A CA 1
ATOM 1677 C C . GLU A 1 203 ? 5.486 -4.452 13.067 1.00 93.12 203 GLU A C 1
ATOM 1679 O O . GLU A 1 203 ? 4.937 -5.054 12.145 1.00 93.12 203 GLU A O 1
ATOM 1684 N N . SER A 1 204 ? 4.827 -3.553 13.805 1.00 93.81 204 SER A N 1
ATOM 1685 C CA . SER A 1 204 ? 3.411 -3.223 13.601 1.00 93.81 204 SER A CA 1
ATOM 1686 C C . SER A 1 204 ? 3.169 -2.674 12.198 1.00 93.81 204 SER A C 1
ATOM 1688 O O . SER A 1 204 ? 2.212 -3.060 11.525 1.00 93.81 204 SER A O 1
ATOM 1690 N N . ARG A 1 205 ? 4.044 -1.762 11.751 1.00 94.38 205 ARG A N 1
ATOM 1691 C CA . ARG A 1 205 ? 3.962 -1.172 10.417 1.00 94.38 205 ARG A CA 1
ATOM 1692 C C . ARG A 1 205 ? 4.109 -2.247 9.350 1.00 94.38 205 ARG A C 1
ATOM 1694 O O . ARG A 1 205 ? 3.313 -2.263 8.421 1.00 94.38 205 ARG A O 1
ATOM 1701 N N . GLU A 1 206 ? 5.124 -3.095 9.449 1.00 92.38 206 GLU A N 1
ATOM 1702 C CA . GLU A 1 206 ? 5.445 -4.099 8.432 1.00 92.38 206 GLU A CA 1
ATOM 1703 C C . GLU A 1 206 ? 4.344 -5.150 8.302 1.00 92.38 206 GLU A C 1
ATOM 1705 O O . GLU A 1 206 ? 3.895 -5.403 7.183 1.00 92.38 206 GLU A O 1
ATOM 1710 N N . ASN A 1 207 ? 3.806 -5.642 9.422 1.00 92.75 207 ASN A N 1
ATOM 1711 C CA . ASN A 1 207 ? 2.669 -6.565 9.420 1.00 92.75 207 ASN A CA 1
ATOM 1712 C C . ASN A 1 207 ? 1.433 -5.955 8.735 1.00 92.75 207 ASN A C 1
ATOM 1714 O O . ASN A 1 207 ? 0.798 -6.587 7.890 1.00 92.75 207 ASN A O 1
ATOM 1718 N N . LEU A 1 208 ? 1.093 -4.702 9.065 1.00 94.69 208 LEU A N 1
ATOM 1719 C CA . LEU A 1 208 ? -0.037 -4.009 8.440 1.00 94.69 208 LEU A CA 1
ATOM 1720 C C . LEU A 1 208 ? 0.208 -3.715 6.963 1.00 94.69 208 LEU A C 1
ATOM 1722 O O . LEU A 1 208 ? -0.710 -3.833 6.154 1.00 94.69 208 LEU A O 1
ATOM 1726 N N . LEU A 1 209 ? 1.432 -3.327 6.612 1.00 94.00 209 LEU A N 1
ATOM 1727 C CA . LEU A 1 209 ? 1.829 -3.028 5.244 1.00 94.00 209 LEU A CA 1
ATOM 1728 C C . LEU A 1 209 ? 1.690 -4.271 4.360 1.00 94.00 209 LEU A C 1
ATOM 1730 O O . LEU A 1 209 ? 1.117 -4.187 3.273 1.00 94.00 209 LEU A O 1
ATOM 1734 N N . GLU A 1 210 ? 2.167 -5.422 4.833 1.00 93.38 210 GLU A N 1
ATOM 1735 C CA . GLU A 1 210 ? 2.076 -6.687 4.110 1.00 93.38 210 GLU A CA 1
ATOM 1736 C C . GLU A 1 210 ? 0.615 -7.068 3.830 1.00 93.38 210 GLU A C 1
ATOM 1738 O O . GLU A 1 210 ? 0.236 -7.291 2.674 1.00 93.38 210 GLU A O 1
ATOM 1743 N N . GLU A 1 211 ? -0.235 -7.079 4.859 1.00 95.06 211 GLU A N 1
ATOM 1744 C CA . GLU A 1 211 ? -1.652 -7.418 4.697 1.00 95.06 211 GLU A CA 1
ATOM 1745 C C . GLU A 1 211 ? -2.420 -6.384 3.862 1.00 95.06 211 GLU A C 1
ATOM 1747 O O . GLU A 1 211 ? -3.287 -6.748 3.058 1.00 95.06 211 GLU A O 1
ATOM 1752 N N . TYR A 1 212 ? -2.065 -5.099 3.971 1.00 95.81 212 TYR A N 1
ATOM 1753 C CA . TYR A 1 212 ? -2.650 -4.044 3.145 1.00 95.81 212 TYR A CA 1
ATOM 1754 C C . TYR A 1 212 ? -2.375 -4.306 1.663 1.00 95.81 212 TYR A C 1
ATOM 1756 O O . TYR A 1 212 ? -3.303 -4.294 0.852 1.00 95.81 212 TYR A O 1
ATOM 1764 N N . TYR A 1 213 ? -1.129 -4.626 1.297 1.00 93.75 213 TYR A N 1
ATOM 1765 C CA . TYR A 1 213 ? -0.776 -4.936 -0.090 1.00 93.75 213 TYR A CA 1
ATOM 1766 C C . TYR A 1 213 ? -1.342 -6.279 -0.575 1.00 93.75 213 TYR A C 1
ATOM 1768 O O . TYR A 1 213 ? -1.688 -6.408 -1.758 1.00 93.75 213 TYR A O 1
ATOM 1776 N N . LYS A 1 214 ? -1.541 -7.265 0.311 1.00 92.94 214 LYS A N 1
ATOM 1777 C CA . LYS A 1 214 ? -2.292 -8.487 -0.026 1.00 92.94 214 LYS A CA 1
ATOM 1778 C C . LYS A 1 214 ? -3.727 -8.161 -0.439 1.00 92.94 214 LYS A C 1
ATOM 1780 O O . LYS A 1 214 ? -4.186 -8.710 -1.441 1.00 92.94 214 LYS A O 1
ATOM 1785 N N . ALA A 1 215 ? -4.428 -7.273 0.265 1.00 95.25 215 ALA A N 1
ATOM 1786 C CA . ALA A 1 215 ? -5.781 -6.850 -0.111 1.00 95.25 215 ALA A CA 1
ATOM 1787 C C . ALA A 1 215 ? -5.781 -5.946 -1.362 1.00 95.25 215 ALA A C 1
ATOM 1789 O O . ALA A 1 215 ? -6.490 -6.235 -2.334 1.00 95.25 215 ALA A O 1
ATOM 1790 N N . LYS A 1 216 ? -4.921 -4.917 -1.381 1.00 94.56 216 LYS A N 1
ATOM 1791 C CA . LYS A 1 216 ? -4.762 -3.958 -2.488 1.00 94.56 216 LYS A CA 1
ATOM 1792 C C . LYS A 1 216 ? -4.487 -4.655 -3.819 1.00 94.56 216 LYS A C 1
ATOM 1794 O O . LYS A 1 216 ? -5.168 -4.404 -4.807 1.00 94.56 216 LYS A O 1
ATOM 1799 N N . SER A 1 217 ? -3.542 -5.595 -3.846 1.00 91.69 217 SER A N 1
ATOM 1800 C CA . SER A 1 217 ? -3.191 -6.319 -5.076 1.00 91.69 217 SER A CA 1
ATOM 1801 C C . SER A 1 217 ? -4.348 -7.133 -5.658 1.00 91.69 217 SER A C 1
ATOM 1803 O O . SER A 1 217 ? -4.322 -7.446 -6.843 1.00 91.69 217 SER A O 1
ATOM 1805 N N . LYS A 1 218 ? -5.364 -7.502 -4.862 1.00 93.88 218 LYS A N 1
ATOM 1806 C CA . LYS A 1 218 ? -6.565 -8.178 -5.376 1.00 93.88 218 LYS A CA 1
ATOM 1807 C C . LYS A 1 218 ? -7.591 -7.187 -5.885 1.00 93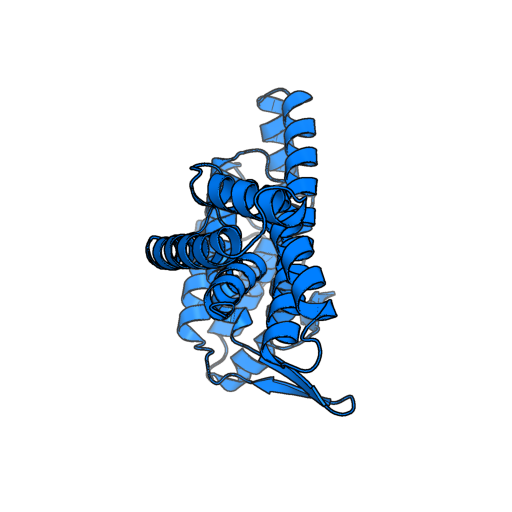.88 218 LYS A C 1
ATOM 1809 O O . LYS A 1 218 ? -8.110 -7.405 -6.973 1.00 93.88 218 LYS A O 1
ATOM 1814 N N . ILE A 1 219 ? -7.870 -6.112 -5.149 1.00 93.06 219 ILE A N 1
ATOM 1815 C CA . ILE A 1 219 ? -8.866 -5.125 -5.589 1.00 93.06 219 ILE A CA 1
ATOM 1816 C C . ILE A 1 219 ? -8.393 -4.327 -6.811 1.00 93.06 219 ILE A C 1
ATOM 1818 O O . ILE A 1 219 ? -9.206 -3.996 -7.668 1.00 93.06 219 ILE A O 1
ATOM 1822 N N . ASN A 1 220 ? -7.083 -4.118 -6.964 1.00 90.25 220 ASN A N 1
ATOM 1823 C CA . ASN A 1 220 ? -6.500 -3.444 -8.127 1.00 90.25 220 ASN A CA 1
ATOM 1824 C C . ASN A 1 220 ? -6.530 -4.289 -9.412 1.00 90.25 220 ASN A C 1
ATOM 1826 O O . ASN A 1 220 ? -6.245 -3.772 -10.487 1.00 90.25 220 ASN A O 1
ATOM 1830 N N . LEU A 1 221 ? -6.932 -5.566 -9.339 1.00 91.44 221 LEU A N 1
ATOM 1831 C CA . LEU A 1 221 ? -7.253 -6.358 -10.536 1.00 91.44 221 LEU A CA 1
ATOM 1832 C C . LEU A 1 221 ? -8.564 -5.912 -11.198 1.00 91.44 221 LEU A C 1
ATOM 1834 O O . LEU A 1 221 ? -8.864 -6.360 -12.303 1.00 91.44 221 LEU A O 1
ATOM 1838 N N . ILE A 1 222 ? -9.340 -5.052 -10.530 1.00 91.06 222 ILE A N 1
ATOM 1839 C CA . ILE A 1 222 ? -10.466 -4.340 -11.124 1.00 91.06 222 ILE A CA 1
ATOM 1840 C C . ILE A 1 222 ? -9.906 -3.156 -11.926 1.00 91.06 222 ILE A C 1
ATOM 1842 O O . ILE A 1 222 ? -9.499 -2.139 -11.357 1.00 91.06 222 ILE A O 1
ATOM 1846 N N . GLU A 1 223 ? -9.900 -3.274 -13.253 1.00 87.88 223 GLU A N 1
ATOM 1847 C CA . GLU A 1 223 ? -9.383 -2.236 -14.153 1.00 87.88 223 GLU A CA 1
ATOM 1848 C C . GLU A 1 223 ? -10.497 -1.225 -14.485 1.00 87.88 223 GLU A C 1
ATOM 1850 O O . GLU A 1 223 ? -11.528 -1.601 -15.042 1.00 87.88 223 GLU A O 1
ATOM 1855 N N . LYS A 1 224 ? -10.298 0.069 -14.202 1.00 86.75 224 LYS A N 1
ATOM 1856 C CA . LYS A 1 224 ? -11.209 1.146 -14.639 1.00 86.75 224 LYS A CA 1
ATOM 1857 C C . LYS A 1 224 ? -10.713 1.730 -15.962 1.00 86.75 224 LYS A C 1
ATOM 1859 O O . LYS A 1 224 ? -9.600 2.244 -16.028 1.00 86.75 224 LYS A O 1
ATOM 1864 N N . ARG A 1 225 ? -11.534 1.682 -17.014 1.00 84.69 225 ARG A N 1
ATOM 1865 C CA . ARG A 1 225 ? -11.253 2.298 -18.323 1.00 84.69 225 ARG A CA 1
ATOM 1866 C C . ARG A 1 225 ? -12.278 3.377 -18.611 1.00 84.69 225 ARG A C 1
ATOM 1868 O O . ARG A 1 225 ? -13.468 3.088 -18.602 1.00 84.69 225 ARG A O 1
ATOM 1875 N N . CYS A 1 226 ? -11.830 4.596 -18.886 1.00 83.31 226 CYS A N 1
ATOM 1876 C CA . CYS A 1 226 ? -12.717 5.702 -19.235 1.00 83.31 226 CYS A CA 1
ATOM 1877 C C . CYS A 1 226 ? -12.607 6.001 -20.736 1.00 83.31 226 CYS A C 1
ATOM 1879 O O . CYS A 1 226 ? -11.512 6.258 -21.231 1.00 83.31 226 CYS A O 1
ATOM 1881 N N . ILE A 1 227 ? -13.731 5.916 -21.450 1.00 84.06 227 ILE A N 1
ATOM 1882 C CA . ILE A 1 227 ? -13.870 6.215 -22.882 1.00 84.06 227 ILE A CA 1
ATOM 1883 C C . ILE A 1 227 ? -14.988 7.252 -23.002 1.00 84.06 227 ILE A C 1
ATOM 1885 O O . ILE A 1 227 ? -16.094 6.988 -22.536 1.00 84.06 227 ILE A O 1
ATOM 1889 N N . ASP A 1 228 ? -14.698 8.415 -23.590 1.00 77.31 228 ASP A N 1
ATOM 1890 C CA . ASP A 1 228 ? -15.669 9.495 -23.838 1.00 77.31 228 ASP A CA 1
ATOM 1891 C C . ASP A 1 228 ? -16.539 9.829 -22.604 1.00 77.31 228 ASP A C 1
ATOM 1893 O O . ASP A 1 228 ? -17.763 9.695 -22.621 1.00 77.31 228 ASP A O 1
ATOM 1897 N N . ASP A 1 229 ? -15.883 10.179 -21.489 1.00 78.50 229 ASP A N 1
ATOM 1898 C CA . ASP A 1 229 ? -16.481 10.488 -20.174 1.00 78.50 229 ASP A CA 1
ATOM 1899 C C . ASP A 1 229 ? -17.284 9.353 -19.508 1.00 78.50 229 ASP A C 1
ATOM 1901 O O . ASP A 1 229 ? -17.871 9.533 -18.437 1.00 78.50 229 ASP A O 1
ATOM 1905 N N . LYS A 1 230 ? -17.269 8.142 -20.077 1.00 81.31 230 LYS A N 1
ATOM 1906 C CA . LYS A 1 230 ? -17.853 6.943 -19.465 1.00 81.31 230 LYS A CA 1
ATOM 1907 C C . LYS A 1 230 ? -16.767 6.016 -18.960 1.00 81.31 230 LYS A C 1
ATOM 1909 O O . LYS A 1 230 ? -15.988 5.465 -19.733 1.00 81.31 230 LYS A O 1
ATOM 1914 N N . CYS A 1 231 ? -16.757 5.790 -17.653 1.00 82.31 231 CYS A N 1
ATOM 1915 C CA . CYS A 1 231 ? -15.873 4.812 -17.041 1.00 82.31 231 CYS A CA 1
ATOM 1916 C C . CYS A 1 231 ? -16.560 3.450 -16.920 1.00 82.31 231 CYS A C 1
ATOM 1918 O O . CYS A 1 231 ? -17.654 3.336 -16.371 1.00 82.31 231 CYS A O 1
ATOM 1920 N N . VAL A 1 232 ? -15.892 2.418 -17.423 1.00 86.38 232 VAL A N 1
ATOM 1921 C CA . VAL A 1 232 ? -16.302 1.016 -17.360 1.00 86.38 232 VAL A CA 1
ATOM 1922 C C . VAL A 1 232 ? -15.274 0.257 -16.532 1.00 86.38 232 VAL A C 1
ATOM 1924 O O . VAL A 1 232 ? -14.069 0.473 -16.672 1.00 86.38 232 VAL A O 1
ATOM 1927 N N . PHE A 1 233 ? -15.749 -0.634 -15.670 1.00 87.19 233 PHE A N 1
ATOM 1928 C CA . PHE A 1 233 ? -14.897 -1.519 -14.887 1.00 87.19 233 PHE A CA 1
ATOM 1929 C C . PHE A 1 233 ? -14.784 -2.886 -15.571 1.00 87.19 233 PHE A C 1
ATOM 1931 O O . PHE A 1 233 ? -15.790 -3.444 -16.009 1.00 87.19 233 PHE A O 1
ATOM 1938 N N . ASN A 1 234 ? -13.563 -3.413 -15.661 1.00 88.69 234 ASN A N 1
ATOM 1939 C CA . ASN A 1 234 ? -13.271 -4.775 -16.093 1.00 88.69 234 ASN A CA 1
ATOM 1940 C C . ASN A 1 234 ? -12.875 -5.636 -14.879 1.00 88.69 234 ASN A C 1
ATOM 1942 O O . ASN A 1 234 ? -12.075 -5.212 -14.045 1.00 88.69 234 ASN A O 1
ATOM 1946 N N . PHE A 1 235 ? -13.421 -6.852 -14.819 1.00 89.38 235 PHE A N 1
ATOM 1947 C CA . PHE A 1 235 ? -13.282 -7.807 -13.723 1.00 89.38 235 PHE A CA 1
ATOM 1948 C C . PHE A 1 235 ? -12.619 -9.132 -14.135 1.00 89.38 235 PHE A C 1
ATOM 1950 O O . PHE A 1 235 ? -12.499 -10.012 -13.292 1.00 89.38 235 PHE A O 1
ATOM 1957 N N . ASP A 1 236 ? -12.148 -9.292 -15.380 1.00 88.56 236 ASP A N 1
ATOM 1958 C CA . ASP A 1 236 ? -11.662 -10.578 -15.926 1.00 88.56 236 ASP A CA 1
ATOM 1959 C C . ASP A 1 236 ? -10.605 -11.282 -15.053 1.00 88.56 236 ASP A C 1
ATOM 1961 O O . ASP A 1 236 ? -10.548 -12.510 -14.973 1.00 88.56 236 ASP A O 1
ATOM 1965 N N . LYS A 1 237 ? -9.736 -10.503 -14.398 1.00 89.62 237 LYS A N 1
ATOM 1966 C CA . LYS A 1 237 ? -8.659 -11.008 -13.528 1.00 89.62 237 LYS A CA 1
ATOM 1967 C C . LYS A 1 237 ? -9.043 -11.017 -12.047 1.00 89.62 237 LYS A C 1
ATOM 1969 O O . LYS A 1 237 ? -8.320 -11.595 -11.232 1.00 89.62 237 LYS A O 1
ATOM 1974 N N . PHE A 1 238 ? -10.143 -10.363 -11.686 1.00 93.31 238 PHE A N 1
ATOM 1975 C CA . PHE A 1 238 ? -10.600 -10.214 -10.314 1.00 93.31 238 PHE A CA 1
ATOM 1976 C C . PHE A 1 238 ? -11.332 -11.477 -9.853 1.00 93.31 238 PHE A C 1
ATOM 1978 O O . PHE A 1 238 ? -12.141 -12.052 -10.572 1.00 93.31 238 PHE A O 1
ATOM 1985 N N . LYS A 1 239 ? -11.045 -11.918 -8.625 1.00 94.62 239 LYS A N 1
ATOM 1986 C CA . LYS A 1 239 ? -11.790 -12.993 -7.960 1.00 94.62 239 LYS A CA 1
ATOM 1987 C C . LYS A 1 239 ? -12.220 -12.509 -6.593 1.00 94.62 239 LYS A C 1
ATOM 1989 O O . LYS A 1 239 ? -11.360 -12.288 -5.733 1.00 94.62 239 LYS A O 1
ATOM 1994 N N . ILE A 1 240 ? -13.528 -12.385 -6.387 1.00 94.38 240 ILE A N 1
ATOM 1995 C CA . ILE A 1 240 ? -14.063 -11.805 -5.160 1.00 94.38 240 ILE A CA 1
ATOM 1996 C C . ILE A 1 240 ? -13.653 -12.579 -3.908 1.00 94.38 240 ILE A C 1
ATOM 1998 O O . ILE A 1 240 ? -13.271 -11.975 -2.914 1.00 94.38 240 ILE A O 1
ATOM 2002 N N . GLU A 1 241 ? -13.637 -13.908 -3.972 1.00 94.75 241 GLU A N 1
ATOM 2003 C CA . GLU A 1 241 ? -13.253 -14.774 -2.852 1.00 94.75 241 GLU A CA 1
ATOM 2004 C C . GLU A 1 241 ? -11.818 -14.501 -2.386 1.00 94.75 241 GLU A C 1
ATOM 2006 O O . GLU A 1 241 ? -11.548 -14.415 -1.188 1.00 94.75 241 GLU A O 1
ATOM 2011 N N . LYS A 1 242 ? -10.893 -14.289 -3.336 1.00 96.19 242 LYS A N 1
ATOM 2012 C CA . LYS A 1 242 ? -9.495 -13.957 -3.027 1.00 96.19 242 LYS A CA 1
ATOM 2013 C C . LYS A 1 242 ? -9.380 -12.584 -2.375 1.00 96.19 242 LYS A C 1
ATOM 2015 O O . LYS A 1 242 ? -8.590 -12.422 -1.449 1.00 96.19 242 LYS A O 1
ATOM 2020 N N . PHE A 1 243 ? -10.151 -11.608 -2.854 1.00 96.44 243 PHE A N 1
ATOM 2021 C CA . PHE A 1 243 ? -10.210 -10.297 -2.218 1.00 96.44 243 PHE A CA 1
ATOM 2022 C C . PHE A 1 243 ? -10.781 -10.396 -0.799 1.00 96.44 243 PHE A C 1
ATOM 2024 O O . PHE A 1 243 ? -10.142 -9.918 0.130 1.00 96.44 243 PHE A O 1
ATOM 2031 N N . MET A 1 244 ? -11.917 -11.075 -0.613 1.00 96.69 244 MET A N 1
ATOM 2032 C CA . MET A 1 244 ? -12.564 -11.239 0.693 1.00 96.69 244 MET A CA 1
ATOM 2033 C C . MET A 1 244 ? -11.651 -11.928 1.709 1.00 96.69 244 MET A C 1
ATOM 2035 O O . MET A 1 244 ? -11.547 -11.463 2.841 1.00 96.69 244 MET A O 1
ATOM 2039 N N . SER A 1 245 ? -10.938 -12.983 1.301 1.00 97.38 245 SER A N 1
ATOM 2040 C CA . SER A 1 245 ? -9.959 -13.661 2.159 1.00 97.38 245 SER A CA 1
ATOM 2041 C C . SER A 1 245 ? -8.840 -12.718 2.613 1.00 97.38 245 SER A C 1
ATOM 2043 O O . SER A 1 245 ? -8.511 -12.674 3.797 1.00 97.38 245 SER A O 1
ATOM 2045 N N . ASN A 1 246 ? -8.267 -11.936 1.695 1.00 97.31 246 ASN A N 1
ATOM 2046 C CA . ASN A 1 246 ? -7.180 -11.010 2.025 1.00 97.31 246 ASN A CA 1
ATOM 2047 C C . ASN A 1 246 ? -7.676 -9.799 2.827 1.00 97.31 246 ASN A C 1
ATOM 2049 O O . ASN A 1 246 ? -6.982 -9.325 3.720 1.00 97.31 246 ASN A O 1
ATOM 2053 N N . PHE A 1 247 ? -8.889 -9.320 2.555 1.00 97.75 247 PHE A N 1
ATOM 2054 C CA . PHE A 1 247 ? -9.494 -8.221 3.300 1.00 97.75 247 PHE A CA 1
ATOM 2055 C C . PHE A 1 247 ? -9.845 -8.633 4.737 1.00 97.75 247 PHE A C 1
ATOM 2057 O O . PHE A 1 247 ? -9.599 -7.872 5.670 1.00 97.75 247 PHE A O 1
ATOM 2064 N N . LYS A 1 248 ? -10.313 -9.873 4.937 1.00 97.69 248 LYS A N 1
ATOM 2065 C CA . LYS A 1 248 ? -10.464 -10.476 6.269 1.00 97.69 248 LYS A CA 1
ATOM 2066 C C . LYS A 1 248 ? -9.132 -10.537 7.017 1.00 97.69 248 LYS A C 1
ATOM 2068 O O . LYS A 1 248 ? -9.080 -10.179 8.188 1.00 97.69 248 LYS A O 1
ATOM 2073 N N . SER A 1 249 ? -8.069 -10.980 6.346 1.00 97.69 249 SER A N 1
ATOM 2074 C CA . SER A 1 249 ? -6.725 -11.061 6.933 1.00 97.69 249 SER A CA 1
ATOM 2075 C C . SER A 1 249 ? -6.223 -9.686 7.392 1.00 97.69 249 SER A C 1
ATOM 2077 O O . SER A 1 249 ? -5.823 -9.526 8.545 1.00 97.69 249 SER A O 1
ATOM 2079 N N . LEU A 1 250 ? -6.383 -8.658 6.549 1.00 97.69 250 LEU A N 1
ATOM 2080 C CA . LEU A 1 250 ? -6.093 -7.267 6.907 1.00 97.69 250 LEU A CA 1
ATOM 2081 C C . LEU A 1 250 ? -6.884 -6.796 8.135 1.00 97.69 250 LEU A C 1
ATOM 2083 O O . LEU A 1 250 ? -6.313 -6.167 9.022 1.00 97.69 250 LEU A O 1
ATOM 2087 N N . LEU A 1 251 ? -8.180 -7.106 8.215 1.00 97.19 251 LEU A N 1
ATOM 2088 C CA . LEU A 1 251 ? -9.014 -6.753 9.367 1.00 97.19 251 LEU A CA 1
ATOM 2089 C C . LEU A 1 251 ? -8.553 -7.426 10.662 1.00 97.19 251 LEU A C 1
ATOM 2091 O O . LEU A 1 251 ? -8.504 -6.771 11.700 1.00 97.19 251 LEU A O 1
ATOM 2095 N N . LEU A 1 252 ? -8.186 -8.707 10.601 1.00 97.00 252 LEU A N 1
ATOM 2096 C CA . LEU A 1 252 ? -7.672 -9.442 11.757 1.00 97.00 252 LEU A CA 1
ATOM 2097 C C . LEU A 1 252 ? -6.348 -8.853 12.255 1.00 97.00 252 LEU A C 1
ATOM 2099 O O . LEU A 1 252 ? -6.187 -8.658 13.460 1.00 97.00 252 LEU A O 1
ATOM 2103 N N . VAL A 1 253 ? -5.428 -8.516 11.346 1.00 96.75 253 VAL A N 1
ATOM 2104 C CA . VAL A 1 253 ? -4.163 -7.866 11.721 1.00 96.75 253 VAL A CA 1
ATOM 2105 C C . VAL A 1 253 ? -4.408 -6.461 12.263 1.00 96.75 253 VAL A C 1
ATOM 2107 O O . VAL A 1 253 ? -3.852 -6.127 13.304 1.00 96.75 253 VAL A O 1
ATOM 2110 N N . LEU A 1 254 ? -5.296 -5.669 11.651 1.00 96.00 254 LEU A N 1
ATOM 2111 C CA . LEU A 1 254 ? -5.713 -4.378 12.207 1.00 96.00 254 LEU A CA 1
ATOM 2112 C C . LEU A 1 254 ? -6.207 -4.533 13.646 1.00 96.00 254 LEU A C 1
ATOM 2114 O O . LEU A 1 254 ? -5.653 -3.896 14.535 1.00 96.00 254 LEU A O 1
ATOM 2118 N N . MET A 1 255 ? -7.188 -5.403 13.897 1.00 95.69 255 MET A N 1
ATOM 2119 C CA . MET A 1 255 ? -7.728 -5.632 15.242 1.00 95.69 255 MET A CA 1
ATOM 2120 C C . MET A 1 255 ? -6.635 -6.053 16.233 1.00 95.69 255 MET A C 1
ATOM 2122 O O . MET A 1 255 ? -6.535 -5.461 17.304 1.00 95.69 255 MET A O 1
ATOM 2126 N N . SER A 1 256 ? -5.762 -6.989 15.850 1.00 95.88 256 SER A N 1
ATOM 2127 C CA . SER A 1 256 ? -4.615 -7.405 16.668 1.00 95.88 256 SER A CA 1
ATOM 2128 C C . SER A 1 256 ? -3.690 -6.228 17.015 1.00 95.88 256 SER A C 1
ATOM 2130 O O . SER A 1 256 ? -3.225 -6.111 18.148 1.00 95.88 256 SER A O 1
ATOM 2132 N N . GLU A 1 257 ? -3.426 -5.322 16.072 1.00 95.38 257 GLU A N 1
ATOM 2133 C CA . GLU A 1 257 ? -2.582 -4.146 16.311 1.00 95.38 257 GLU A CA 1
ATOM 2134 C C . GLU A 1 257 ? -3.225 -3.112 17.250 1.00 95.38 257 GLU A C 1
ATOM 2136 O O . GLU A 1 257 ? -2.511 -2.444 18.008 1.00 95.38 257 GLU A O 1
ATOM 2141 N N . PHE A 1 258 ? -4.558 -3.006 17.268 1.00 95.38 258 PHE A N 1
ATOM 2142 C CA . PHE A 1 258 ? -5.261 -2.247 18.305 1.00 95.38 258 PHE A CA 1
ATOM 2143 C C . PHE A 1 258 ? -5.146 -2.923 19.683 1.00 95.38 258 PHE A C 1
ATOM 2145 O O . PHE A 1 258 ? -4.874 -2.236 20.672 1.00 95.38 258 PHE A O 1
ATOM 2152 N N . GLU A 1 259 ? -5.300 -4.249 19.765 1.00 94.19 259 GLU A N 1
ATOM 2153 C CA . GLU A 1 259 ? -5.222 -4.992 21.035 1.00 94.19 259 GLU A CA 1
ATOM 2154 C C . GLU A 1 259 ? -3.829 -4.906 21.667 1.00 94.19 259 GLU A C 1
ATOM 2156 O O . GLU A 1 259 ? -3.717 -4.658 22.870 1.00 94.19 259 GLU A O 1
ATOM 2161 N N . LYS A 1 260 ? -2.760 -5.000 20.858 1.00 92.94 260 LYS A N 1
ATOM 2162 C CA . LYS A 1 260 ? -1.370 -4.759 21.301 1.00 92.94 260 LYS A CA 1
ATOM 2163 C C . LYS A 1 260 ? -1.194 -3.384 21.961 1.00 92.94 260 LYS A C 1
ATOM 2165 O O . LYS A 1 260 ? -0.355 -3.221 22.843 1.00 92.94 260 LYS A O 1
ATOM 2170 N N . ARG A 1 261 ? -2.012 -2.399 21.571 1.00 91.25 261 ARG A N 1
ATOM 2171 C CA . ARG A 1 261 ? -2.027 -1.021 22.098 1.00 91.25 261 ARG A CA 1
ATOM 2172 C C . ARG A 1 261 ? -3.066 -0.803 23.199 1.00 91.25 261 ARG A C 1
ATOM 2174 O O . ARG A 1 261 ? -3.346 0.343 23.550 1.00 91.25 261 ARG A O 1
ATOM 2181 N N . GLN A 1 262 ? -3.615 -1.886 23.750 1.00 93.12 262 GLN A N 1
ATOM 2182 C CA . GLN A 1 262 ? -4.627 -1.887 24.808 1.00 93.12 262 GLN A CA 1
ATOM 2183 C C . GLN A 1 262 ? -5.938 -1.187 24.418 1.00 93.12 262 GLN A C 1
ATOM 2185 O O . GLN A 1 262 ? -6.626 -0.601 25.256 1.00 93.12 262 GLN A O 1
ATOM 2190 N N . ILE A 1 263 ? -6.295 -1.238 23.135 1.00 94.06 263 ILE A N 1
ATOM 2191 C CA . ILE A 1 263 ? -7.597 -0.798 22.636 1.00 94.06 263 ILE A CA 1
ATOM 2192 C C . ILE A 1 263 ? -8.371 -2.061 22.272 1.00 94.06 263 ILE A C 1
ATOM 2194 O O . ILE A 1 263 ? -7.912 -2.840 21.447 1.00 94.06 263 ILE A O 1
ATOM 2198 N N . PHE A 1 264 ? -9.520 -2.285 22.908 1.00 93.50 264 PHE A N 1
ATOM 2199 C CA . PHE A 1 264 ? -10.237 -3.568 22.830 1.00 93.50 264 PHE A CA 1
ATOM 2200 C C . PHE A 1 264 ? -11.668 -3.448 22.302 1.00 93.50 264 PHE A C 1
ATOM 2202 O O . PHE A 1 264 ? -12.367 -4.454 22.167 1.00 93.50 264 PHE A O 1
ATOM 2209 N N . GLU A 1 265 ? -12.131 -2.226 22.057 1.00 91.62 265 GLU A N 1
ATOM 2210 C CA . GLU A 1 265 ? -13.498 -1.927 21.648 1.00 91.62 265 GLU A CA 1
ATOM 2211 C C . GLU A 1 265 ? -13.519 -0.857 20.559 1.00 91.62 265 GLU A C 1
ATOM 2213 O O . GLU A 1 265 ? -12.660 0.030 20.523 1.00 91.62 265 GLU A O 1
ATOM 2218 N N . LEU A 1 266 ? -14.511 -0.946 19.671 1.00 89.75 266 LEU A N 1
ATOM 2219 C CA . LEU A 1 266 ? -14.793 0.121 18.714 1.00 89.75 266 LEU A CA 1
ATOM 2220 C C . LEU A 1 266 ? -15.417 1.312 19.443 1.00 89.75 266 LEU A C 1
ATOM 2222 O O . LEU A 1 266 ? -16.118 1.161 20.444 1.00 89.75 266 LEU A O 1
ATOM 2226 N N . THR A 1 267 ? -15.237 2.507 18.894 1.00 84.69 267 THR A N 1
ATOM 2227 C CA . THR A 1 267 ? -15.902 3.709 19.413 1.00 84.69 267 THR A CA 1
ATOM 2228 C C . THR A 1 267 ? -17.382 3.769 19.034 1.00 84.69 267 THR A C 1
ATOM 2230 O O . THR A 1 267 ? -18.170 4.377 19.756 1.00 84.69 267 THR A O 1
ATOM 2233 N N . SER A 1 268 ? -17.761 3.083 17.946 1.00 73.62 268 SER A N 1
ATOM 2234 C CA . SER A 1 268 ? -19.079 3.127 17.294 1.00 73.62 268 SER A CA 1
ATOM 2235 C C . SER A 1 268 ? -19.486 4.526 16.851 1.00 73.62 268 SER A C 1
ATOM 2237 O O . SER A 1 268 ? -20.664 4.874 16.889 1.00 73.62 268 SER A O 1
ATOM 2239 N N . THR A 1 269 ? -18.512 5.341 16.448 1.00 64.69 269 THR A N 1
ATOM 2240 C CA . THR A 1 269 ? -18.750 6.767 16.195 1.00 64.69 269 THR A CA 1
ATOM 2241 C C . THR A 1 269 ? -19.544 6.985 14.909 1.00 64.69 269 THR A C 1
ATOM 2243 O O . THR A 1 269 ? -20.349 7.909 14.842 1.00 64.69 269 THR A O 1
ATOM 2246 N N . PHE A 1 270 ? -19.367 6.124 13.903 1.00 56.25 270 PHE A N 1
ATOM 2247 C CA . PHE A 1 270 ? -20.052 6.296 12.616 1.00 56.25 270 PHE A CA 1
ATOM 2248 C C . PHE A 1 270 ? -20.766 5.042 12.103 1.00 56.25 270 PHE A C 1
ATOM 2250 O O . PHE A 1 270 ? -21.503 5.125 11.123 1.00 56.25 270 PHE A O 1
ATOM 2257 N N . LEU A 1 271 ? -20.528 3.874 12.708 1.00 61.88 271 LEU A N 1
ATOM 2258 C CA . LEU A 1 271 ? -20.726 2.599 12.027 1.00 61.88 271 LEU A CA 1
ATOM 2259 C C . LEU A 1 271 ? -21.118 1.491 13.016 1.00 61.88 271 LEU A C 1
ATOM 2261 O O . LEU A 1 271 ? -20.286 0.929 13.725 1.00 61.88 271 LEU A O 1
ATOM 2265 N N . THR A 1 272 ? -22.415 1.176 13.061 1.00 64.12 272 THR A N 1
ATOM 2266 C CA . THR A 1 272 ? -23.043 0.288 14.059 1.00 64.12 272 THR A CA 1
ATOM 2267 C C . THR A 1 272 ? -23.359 -1.156 13.619 1.00 64.12 272 THR A C 1
ATOM 2269 O O . THR A 1 272 ? -24.201 -1.770 14.281 1.00 64.12 272 THR A O 1
ATOM 2272 N N . PRO A 1 273 ? -22.742 -1.786 12.585 1.00 68.88 273 PRO A N 1
ATOM 2273 C CA . PRO A 1 273 ? -23.143 -3.148 12.227 1.00 68.88 273 PRO A CA 1
ATOM 2274 C C . PRO A 1 273 ? -23.040 -4.104 13.422 1.00 68.88 273 PRO A C 1
ATOM 2276 O O . PRO A 1 273 ? -23.906 -4.948 13.640 1.00 68.88 273 PRO A O 1
ATOM 2279 N N . TYR A 1 274 ? -22.003 -3.943 14.237 1.00 75.44 274 TYR A N 1
ATOM 2280 C CA . TYR A 1 274 ? -21.682 -4.846 15.339 1.00 75.44 274 TYR A CA 1
ATOM 2281 C C . TYR A 1 274 ? -22.236 -4.385 16.700 1.00 75.44 274 TYR A C 1
ATOM 2283 O O . TYR A 1 274 ? -21.882 -4.959 17.722 1.00 75.44 274 TYR A O 1
ATOM 2291 N N . GLY A 1 275 ? -23.133 -3.393 16.730 1.00 75.62 275 GLY A N 1
ATOM 2292 C CA . GLY A 1 275 ? -23.720 -2.855 17.962 1.00 75.62 275 GLY A CA 1
ATOM 2293 C C . GLY A 1 275 ? -23.004 -1.609 18.490 1.00 75.62 275 GLY A C 1
ATOM 2294 O O . GLY A 1 275 ? -22.245 -0.968 17.768 1.00 75.62 275 GLY A O 1
ATOM 2295 N N . ASN A 1 276 ? -23.288 -1.241 19.743 1.00 80.88 276 ASN A N 1
ATOM 2296 C CA . ASN A 1 276 ? -22.720 -0.061 20.401 1.00 80.88 276 ASN A CA 1
ATOM 2297 C C . ASN A 1 276 ? -21.488 -0.449 21.232 1.00 80.88 276 ASN A C 1
ATOM 2299 O O . ASN A 1 276 ? -21.598 -1.251 22.157 1.00 80.88 276 ASN A O 1
ATOM 2303 N N . LYS A 1 277 ? -20.338 0.129 20.887 1.00 84.44 277 LYS A N 1
ATOM 2304 C CA . LYS A 1 277 ? -18.997 -0.154 21.422 1.00 84.44 277 LYS A CA 1
ATOM 2305 C C . LYS A 1 277 ? -18.679 -1.651 21.534 1.00 84.44 277 LYS A C 1
ATOM 2307 O O . LYS A 1 277 ? -18.368 -2.139 22.621 1.00 84.44 277 LYS A O 1
ATOM 2312 N N . PRO A 1 278 ? -18.790 -2.418 20.434 1.00 87.75 278 PRO A N 1
ATOM 2313 C CA . PRO A 1 278 ? -18.490 -3.840 20.461 1.00 87.75 278 PRO A CA 1
ATOM 2314 C C . PRO A 1 278 ? -17.024 -4.075 20.811 1.00 87.75 278 PRO A C 1
ATOM 2316 O O . PRO A 1 278 ? -16.128 -3.392 20.303 1.00 87.75 278 PRO A O 1
ATOM 2319 N N . LYS A 1 279 ? -16.786 -5.090 21.642 1.00 90.25 279 LYS A N 1
ATOM 2320 C CA . LYS A 1 279 ? -15.437 -5.593 21.887 1.00 90.25 279 LYS A CA 1
ATOM 2321 C C . LYS A 1 279 ? -14.970 -6.383 20.677 1.00 90.25 279 LYS A C 1
ATOM 2323 O O . LYS A 1 279 ? -15.755 -7.107 20.071 1.00 90.25 279 LYS A O 1
ATOM 2328 N N . PHE A 1 280 ? -13.683 -6.319 20.372 1.00 89.94 280 PHE A N 1
ATOM 2329 C CA . PHE A 1 280 ? -13.113 -7.003 19.210 1.00 89.94 280 PHE A CA 1
ATOM 2330 C C . PHE A 1 280 ? -13.334 -8.511 19.223 1.00 89.94 280 PHE A C 1
ATOM 2332 O O . PHE A 1 280 ? -13.713 -9.079 18.205 1.00 89.94 280 PHE A O 1
ATOM 2339 N N . ARG A 1 281 ? -13.228 -9.145 20.393 1.00 87.25 281 ARG A N 1
ATOM 2340 C CA . ARG A 1 281 ? -13.527 -10.575 20.579 1.00 87.25 281 ARG A CA 1
ATOM 2341 C C . ARG A 1 281 ? -14.962 -10.984 20.209 1.00 87.25 281 ARG A C 1
ATOM 2343 O O . ARG A 1 281 ? -15.215 -12.161 19.979 1.00 87.25 281 ARG A O 1
ATOM 2350 N N . ASP A 1 282 ? -15.897 -10.035 20.209 1.00 87.19 282 ASP A N 1
ATOM 2351 C CA . ASP A 1 282 ? -17.312 -10.280 19.924 1.00 87.19 282 ASP A CA 1
ATOM 2352 C C . ASP A 1 282 ? -17.633 -10.054 18.427 1.00 87.19 282 ASP A C 1
ATOM 2354 O O . ASP A 1 282 ? -18.727 -10.384 17.961 1.00 87.19 282 ASP A O 1
ATOM 2358 N N . ILE A 1 283 ? -16.676 -9.529 17.650 1.00 87.25 283 ILE A N 1
ATOM 2359 C CA . ILE A 1 283 ? -16.791 -9.304 16.207 1.00 87.25 283 ILE A CA 1
ATOM 2360 C C . ILE A 1 283 ? -16.494 -10.613 15.472 1.00 87.25 283 ILE A C 1
ATOM 2362 O O . ILE A 1 283 ? -15.405 -11.174 15.570 1.00 87.25 283 ILE A O 1
ATOM 2366 N N . LYS A 1 284 ? -17.472 -11.099 14.702 1.00 83.62 284 LYS A N 1
ATOM 2367 C CA . LYS A 1 284 ? -17.328 -12.300 13.872 1.00 83.62 284 LYS A CA 1
ATOM 2368 C C . LYS A 1 284 ? -17.019 -11.905 12.430 1.00 83.62 284 LYS A C 1
ATOM 2370 O O . LYS A 1 284 ? -17.858 -11.275 11.787 1.00 83.62 284 LYS A O 1
ATOM 2375 N N . LEU A 1 285 ? -15.837 -12.297 11.953 1.00 88.25 285 LEU A N 1
ATOM 2376 C CA . LEU A 1 285 ? -15.376 -12.149 10.568 1.00 88.25 285 LEU A CA 1
ATOM 2377 C C . LEU A 1 285 ? -15.408 -13.477 9.820 1.00 88.25 285 LEU A C 1
ATOM 2379 O O . LEU A 1 285 ? -15.170 -14.534 10.446 1.00 88.25 285 LEU A O 1
#

Radius of gyration: 21.44 Å; chains: 1; bounding box: 59×29×57 Å

pLDDT: mean 88.34, std 7.62, range [53.25, 97.75]

Secondary structure (DSSP, 8-state):
--HHHHHHHHHHHHHS-GGG--HHHHHHHHHHHHHHHHHHHTS-SS-HHHHHHHHHHHHHHSSS--HHHHHHHHHHHHHHHHHHHTT-HHHHHHHHHHHHHHHHHHHHHHHHHHHHHHHHHS-HHHHHHHHHHIIIIISHHHHHHHHHHHHHHHHH-SSHHHHHHHHH-SEEEETTEEEE-HHHHHHHTHHHHHTGGG-S-HHHHHHHHHHHHHHHHHHTTSEEEEETTEEEEE-TT--HHHHHHHHHHHHHHHHHHHHHTT--B---SS--TT-SS-BGGG---

Foldseek 3Di:
DVCVLLLVVLQVLLLADPVLDDPVCLVSLVSVLVVLVVVLVPDDPDDPLNVLSVVLSVQSPDPDHLQLSNLVSLLVVLVVCCVVPVVDVSSVSSNVSSVSSNVVSVLLVVLVVVLVVVVVVDDPVRLLVVLLCLCPPQPVLVVLLVLLQLLVVLVPDPDPVVNVVQQPDCWDDAQPDTDGHNLNCLVVCVCVSRGLSNRNPPVLSVQLSNLSSQLSVQSPCFDWDADPNDIDTDCPPHDVVSNSVSSVSSSVSSQVSCVVSVRFWRCCPGHAPQHHGDGPVSRDD